Protein AF-A0A2V9KG09-F1 (afdb_monomer_lite)

Structure (mmCIF, N/CA/C/O backbone):
data_AF-A0A2V9KG09-F1
#
_entry.id   AF-A0A2V9KG09-F1
#
loop_
_atom_site.group_PDB
_atom_site.id
_atom_site.type_symbol
_atom_site.label_atom_id
_atom_site.label_alt_id
_atom_site.label_comp_id
_atom_site.label_asym_id
_atom_site.label_entity_id
_atom_site.label_seq_id
_atom_site.pdbx_PDB_ins_code
_atom_site.Cartn_x
_atom_site.Cartn_y
_atom_site.Cartn_z
_atom_site.occupancy
_atom_site.B_iso_or_equiv
_atom_site.auth_seq_id
_atom_site.auth_comp_id
_atom_site.auth_asym_id
_atom_site.auth_atom_id
_atom_site.pdbx_PDB_model_num
ATOM 1 N N . MET A 1 1 ? -0.537 -4.208 17.186 1.00 63.81 1 MET A N 1
ATOM 2 C CA . MET A 1 1 ? -1.891 -4.785 17.175 1.00 63.81 1 MET A CA 1
ATOM 3 C C . MET A 1 1 ? -2.777 -3.978 18.125 1.00 63.81 1 MET A C 1
ATOM 5 O O . MET A 1 1 ? -2.281 -3.654 19.205 1.00 63.81 1 MET A O 1
ATOM 9 N N . PRO A 1 2 ? -4.010 -3.615 17.727 1.00 66.38 2 PRO A N 1
ATOM 10 C CA . PRO A 1 2 ? -5.031 -3.069 18.628 1.00 66.38 2 PRO A CA 1
ATOM 11 C C . PRO A 1 2 ? -5.478 -4.121 19.655 1.00 66.38 2 PRO A C 1
ATOM 13 O O . PRO A 1 2 ? -5.634 -5.285 19.293 1.00 66.38 2 PRO A O 1
ATOM 16 N N . SER A 1 3 ? -5.669 -3.741 20.920 1.00 73.25 3 SER A N 1
ATOM 17 C CA . SER A 1 3 ? -6.184 -4.653 21.954 1.00 73.25 3 SER A CA 1
ATOM 18 C C . SER A 1 3 ? -7.707 -4.768 21.964 1.00 73.25 3 SER A C 1
ATOM 20 O O . SER A 1 3 ? -8.410 -3.902 21.456 1.00 73.25 3 SER A O 1
ATOM 22 N N . ASP A 1 4 ? -8.208 -5.793 22.649 1.00 64.88 4 ASP A N 1
ATOM 23 C CA . ASP A 1 4 ? -9.645 -6.049 22.804 1.00 64.88 4 ASP A CA 1
ATOM 24 C C . ASP A 1 4 ? -10.354 -4.917 23.573 1.00 64.88 4 ASP A C 1
ATOM 26 O O . ASP A 1 4 ? -11.445 -4.494 23.200 1.00 64.88 4 ASP A O 1
ATOM 30 N N . ASP A 1 5 ? -9.691 -4.344 24.582 1.00 65.44 5 ASP A N 1
ATOM 31 C CA . ASP A 1 5 ? -10.186 -3.161 25.287 1.00 65.44 5 ASP A CA 1
ATOM 32 C C . ASP A 1 5 ? -9.928 -1.903 24.449 1.00 65.44 5 ASP A C 1
ATOM 34 O O . ASP A 1 5 ? -8.788 -1.447 24.340 1.00 65.44 5 ASP A O 1
ATOM 38 N N . TYR A 1 6 ? -10.982 -1.341 23.854 1.00 68.25 6 TYR A N 1
ATOM 39 C CA . TYR A 1 6 ? -10.972 -0.056 23.134 1.00 68.25 6 TYR A CA 1
ATOM 40 C C . TYR A 1 6 ? -9.918 0.087 22.023 1.00 68.25 6 TYR A C 1
ATOM 42 O O . TYR A 1 6 ? -9.523 1.208 21.700 1.00 68.25 6 TYR A O 1
ATOM 50 N N . LEU A 1 7 ? -9.468 -1.017 21.417 1.00 81.00 7 LEU A N 1
ATOM 51 C CA . LEU A 1 7 ? -8.521 -0.996 20.296 1.00 81.00 7 LEU A CA 1
ATOM 52 C C . LEU A 1 7 ? -7.190 -0.302 20.633 1.00 81.00 7 LEU A C 1
ATOM 54 O O . LEU A 1 7 ? -6.555 0.274 19.751 1.00 81.00 7 LEU A O 1
ATOM 58 N N . LEU A 1 8 ? -6.744 -0.348 21.896 1.00 78.69 8 LEU A N 1
ATOM 59 C CA . LEU A 1 8 ? -5.527 0.352 22.317 1.00 78.69 8 LEU A CA 1
ATOM 60 C C . LEU A 1 8 ? -4.309 -0.109 21.512 1.00 78.69 8 LEU A C 1
ATOM 62 O O . LEU A 1 8 ? -3.992 -1.301 21.442 1.00 78.69 8 LEU A O 1
ATOM 66 N N . LEU A 1 9 ? -3.588 0.856 20.947 1.00 83.00 9 LEU A N 1
ATOM 67 C CA . LEU A 1 9 ? -2.336 0.616 20.246 1.00 83.00 9 LEU A CA 1
ATOM 68 C C . LEU A 1 9 ? -1.157 0.598 21.218 1.00 83.00 9 LEU A C 1
ATOM 70 O O . LEU A 1 9 ? -1.014 1.450 22.094 1.00 83.00 9 LEU A O 1
ATOM 74 N N . ARG A 1 10 ? -0.268 -0.383 21.039 1.00 75.25 10 ARG A N 1
ATOM 75 C CA . ARG A 1 10 ? 0.997 -0.462 21.775 1.00 75.25 10 ARG A CA 1
ATOM 76 C C . ARG A 1 10 ? 2.097 0.249 20.984 1.00 75.25 10 ARG A C 1
ATOM 78 O O . ARG A 1 10 ? 2.567 -0.285 19.984 1.00 75.25 10 ARG A O 1
ATOM 85 N N . GLY A 1 11 ? 2.525 1.415 21.466 1.00 79.38 11 GLY A N 1
ATOM 86 C CA . GLY A 1 11 ? 3.671 2.166 20.937 1.00 79.38 11 GLY A CA 1
ATOM 87 C C . GLY A 1 11 ? 3.307 3.335 20.018 1.00 79.38 11 GLY A C 1
ATOM 88 O O . GLY A 1 11 ? 2.143 3.555 19.695 1.00 79.38 11 GLY A O 1
ATOM 89 N N . HIS A 1 12 ? 4.327 4.087 19.598 1.00 85.25 12 HIS A N 1
ATOM 90 C CA . HIS A 1 12 ? 4.190 5.319 18.813 1.00 85.25 12 HIS A CA 1
ATOM 91 C C . HIS A 1 12 ? 4.860 5.169 17.443 1.00 85.25 12 HIS A C 1
ATOM 93 O O . HIS A 1 12 ? 5.824 5.863 17.120 1.00 85.25 12 HIS A O 1
ATOM 99 N N . TRP A 1 13 ? 4.340 4.255 16.616 1.00 90.62 13 TRP A N 1
ATOM 100 C CA . TRP A 1 13 ?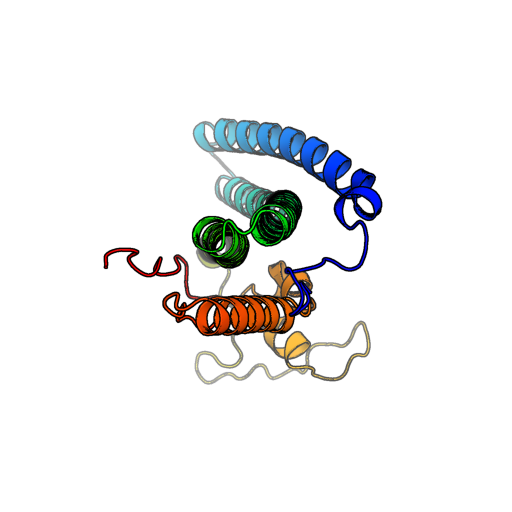 4.967 3.871 15.344 1.00 90.62 13 TRP A CA 1
ATOM 101 C C . TRP A 1 13 ? 5.270 5.066 14.427 1.00 90.62 13 TRP A C 1
ATOM 103 O O . TRP A 1 13 ? 6.347 5.117 13.830 1.00 90.62 13 TRP A O 1
ATOM 113 N N . LEU A 1 14 ? 4.360 6.048 14.343 1.00 91.00 14 LEU A N 1
ATOM 114 C CA . LEU A 1 14 ? 4.562 7.269 13.549 1.00 91.00 14 LEU A CA 1
ATOM 115 C C . LEU A 1 14 ? 5.779 8.071 14.020 1.00 91.00 14 LEU A C 1
ATOM 117 O O . LEU A 1 14 ? 6.550 8.567 13.197 1.00 91.00 14 LEU A O 1
ATOM 121 N N . GLN A 1 15 ? 5.972 8.183 15.334 1.00 92.19 15 GLN A N 1
ATOM 122 C CA . GLN A 1 15 ? 7.111 8.887 15.913 1.00 92.19 15 GLN A CA 1
ATOM 123 C C . GLN A 1 15 ? 8.410 8.121 15.642 1.00 92.19 15 GLN A C 1
ATOM 125 O O . GLN A 1 15 ? 9.368 8.706 15.125 1.00 92.19 15 GLN A O 1
ATOM 130 N N . ASP A 1 16 ? 8.400 6.810 15.891 1.00 93.25 16 ASP A N 1
ATOM 131 C CA . ASP A 1 16 ? 9.550 5.919 15.699 1.00 93.25 16 ASP A CA 1
ATOM 132 C C . ASP A 1 16 ? 10.013 5.867 14.232 1.00 93.25 16 ASP A C 1
ATOM 134 O O . ASP A 1 16 ? 11.198 5.684 13.943 1.00 93.25 16 ASP A O 1
ATOM 138 N N . ASN A 1 17 ? 9.091 6.069 13.284 1.00 94.25 17 ASN A N 1
ATOM 139 C CA . ASN A 1 17 ? 9.363 6.019 11.846 1.00 94.25 17 ASN A CA 1
ATOM 140 C C . ASN A 1 17 ? 9.360 7.396 11.165 1.00 94.25 17 ASN A C 1
ATOM 142 O O . ASN A 1 17 ? 9.524 7.468 9.945 1.00 94.25 17 ASN A O 1
ATOM 146 N N . SER A 1 18 ? 9.254 8.489 11.922 1.00 95.38 18 SER A N 1
ATOM 147 C CA . SER A 1 18 ? 9.152 9.865 11.407 1.00 95.38 18 SER A CA 1
ATOM 148 C C . SER A 1 18 ? 10.217 10.205 10.357 1.00 95.38 18 SER A C 1
ATOM 150 O O . SER A 1 18 ? 9.892 10.684 9.269 1.00 95.38 18 SER A O 1
ATOM 152 N N . ARG A 1 19 ? 11.486 9.861 10.619 1.00 96.50 19 ARG A N 1
ATOM 153 C CA . ARG A 1 19 ? 12.586 10.082 9.667 1.00 96.50 19 ARG A CA 1
ATOM 154 C C . ARG A 1 19 ? 12.443 9.262 8.381 1.00 96.50 19 ARG A C 1
ATOM 156 O O . ARG A 1 19 ? 12.795 9.743 7.307 1.00 96.50 19 ARG A O 1
ATOM 163 N N . ARG A 1 20 ? 11.943 8.026 8.468 1.00 95.00 20 ARG A N 1
ATOM 164 C CA . ARG A 1 20 ? 11.720 7.164 7.292 1.00 95.00 20 ARG A CA 1
ATOM 165 C C . ARG A 1 20 ? 10.586 7.705 6.429 1.00 95.00 20 ARG A C 1
ATOM 167 O O . ARG A 1 20 ? 10.714 7.708 5.209 1.00 95.00 20 ARG A O 1
ATOM 174 N N . LEU A 1 21 ? 9.523 8.204 7.057 1.00 96.88 21 LEU A N 1
ATOM 175 C CA . LEU A 1 21 ? 8.396 8.834 6.368 1.00 96.88 21 LEU A CA 1
ATOM 176 C C . LEU A 1 21 ? 8.819 10.134 5.674 1.00 96.88 21 LEU A C 1
ATOM 178 O O . LEU A 1 21 ? 8.490 10.341 4.509 1.00 96.88 21 LEU A O 1
ATOM 182 N N . GLU A 1 22 ? 9.611 10.973 6.344 1.00 97.12 22 GLU A N 1
ATOM 183 C CA . GLU A 1 22 ? 10.176 12.192 5.753 1.00 97.12 22 GLU A CA 1
ATOM 184 C C . GLU A 1 22 ? 11.027 11.879 4.512 1.00 97.12 22 GLU A C 1
ATOM 186 O O . GLU A 1 22 ? 10.812 12.457 3.444 1.00 97.12 22 GLU A O 1
ATOM 191 N N . LEU A 1 23 ? 11.954 10.921 4.628 1.00 97.50 23 LEU A N 1
ATOM 192 C CA . LEU A 1 23 ? 12.782 10.481 3.504 1.00 97.50 23 LEU A CA 1
ATOM 193 C C . LEU A 1 23 ? 11.941 9.879 2.378 1.00 97.50 23 LEU A C 1
ATOM 195 O O . LEU A 1 23 ? 12.218 10.158 1.214 1.00 97.50 23 LEU A O 1
ATOM 199 N N . SER A 1 24 ? 10.908 9.098 2.705 1.00 97.19 24 SER A N 1
ATOM 200 C CA . SER A 1 24 ? 10.012 8.531 1.697 1.00 97.19 24 SER A CA 1
ATOM 201 C C . SER A 1 24 ? 9.337 9.623 0.870 1.00 97.19 24 SER A C 1
ATOM 203 O O . SER A 1 24 ? 9.388 9.581 -0.355 1.00 97.19 24 SER A O 1
ATOM 205 N N . ARG A 1 25 ? 8.782 10.656 1.519 1.00 97.31 25 ARG A N 1
ATOM 206 C CA . ARG A 1 25 ? 8.150 11.789 0.821 1.00 97.31 25 ARG A CA 1
ATOM 207 C C . ARG A 1 25 ? 9.141 12.533 -0.068 1.00 97.31 25 ARG A C 1
ATOM 209 O O . ARG A 1 25 ? 8.807 12.854 -1.205 1.00 97.31 25 ARG A O 1
ATOM 216 N N . LYS A 1 26 ? 10.363 12.766 0.425 1.00 97.88 26 LYS A N 1
ATOM 217 C CA . LYS A 1 26 ? 11.432 13.388 -0.365 1.00 97.88 26 LYS A CA 1
ATOM 218 C C . LYS A 1 26 ? 11.738 12.566 -1.622 1.00 97.88 26 LYS A C 1
ATOM 220 O O . LYS A 1 26 ? 11.691 13.099 -2.726 1.00 97.88 26 LYS A O 1
ATOM 225 N N . PHE A 1 27 ? 12.015 11.274 -1.465 1.00 97.81 27 PHE A N 1
ATOM 226 C CA . PHE A 1 27 ? 12.353 10.410 -2.596 1.00 97.81 27 PHE A CA 1
ATOM 227 C C . PHE A 1 27 ? 11.168 10.151 -3.525 1.00 97.81 27 PHE A C 1
ATOM 229 O O . PHE A 1 27 ? 11.375 9.882 -4.703 1.00 97.81 27 PHE A O 1
ATOM 236 N N . LEU A 1 28 ? 9.930 10.260 -3.037 1.00 97.81 28 LEU A N 1
ATOM 237 C CA . LEU A 1 28 ? 8.744 10.178 -3.883 1.00 97.81 28 LEU A CA 1
ATOM 238 C C . LEU A 1 28 ? 8.676 11.367 -4.851 1.00 97.81 28 LEU A C 1
ATOM 240 O O . LEU A 1 28 ? 8.383 11.152 -6.024 1.00 97.81 28 LEU A O 1
ATOM 244 N N . ALA A 1 29 ? 9.023 12.574 -4.390 1.00 97.62 29 ALA A N 1
ATOM 245 C CA . ALA A 1 29 ? 9.115 13.762 -5.239 1.00 97.62 29 ALA A CA 1
ATOM 246 C C . ALA A 1 29 ? 10.258 13.657 -6.267 1.00 97.62 29 ALA A C 1
ATOM 248 O O . ALA A 1 29 ? 10.053 13.944 -7.443 1.00 97.62 29 ALA A O 1
ATOM 249 N N . GLU A 1 30 ? 11.437 13.175 -5.859 1.00 98.19 30 GLU A N 1
ATOM 250 C CA . GLU A 1 30 ? 12.547 12.907 -6.794 1.00 98.19 30 GLU A CA 1
ATOM 251 C C . GLU A 1 30 ? 12.172 11.824 -7.823 1.00 98.19 30 GLU A C 1
ATOM 253 O O . GLU A 1 30 ? 12.537 11.892 -8.996 1.00 98.19 30 GLU A O 1
ATOM 258 N N . ASN A 1 31 ? 11.401 10.820 -7.402 1.00 98.25 31 ASN A N 1
ATOM 259 C CA . ASN A 1 31 ? 10.889 9.786 -8.289 1.00 98.25 31 ASN A CA 1
ATOM 260 C C . ASN A 1 31 ? 9.837 10.327 -9.274 1.00 98.25 31 ASN A C 1
ATOM 262 O O . ASN A 1 31 ? 9.833 9.887 -10.419 1.00 98.25 31 ASN A O 1
ATOM 266 N N . ASP A 1 32 ? 8.990 11.280 -8.872 1.00 98.25 32 ASP A N 1
ATOM 267 C CA . ASP A 1 32 ? 8.071 11.972 -9.789 1.00 98.25 32 ASP A CA 1
ATOM 268 C C . ASP A 1 32 ? 8.840 12.714 -10.892 1.00 98.25 32 ASP A C 1
ATOM 270 O O . ASP A 1 32 ? 8.548 12.531 -12.074 1.00 98.25 32 ASP A O 1
ATOM 274 N N . GLU A 1 33 ? 9.897 13.448 -10.534 1.00 98.06 33 GLU A N 1
ATOM 275 C CA . GLU A 1 33 ? 10.765 14.109 -11.516 1.00 98.06 33 GLU A CA 1
ATOM 276 C C . GLU A 1 33 ? 11.428 13.101 -12.471 1.00 98.06 33 GLU A C 1
ATOM 278 O O . GLU A 1 33 ? 11.453 13.308 -13.689 1.00 98.06 33 GLU A O 1
ATOM 283 N N . LEU A 1 34 ? 11.927 11.979 -11.940 1.00 97.88 34 LEU A N 1
ATOM 284 C CA . LEU A 1 34 ? 12.511 10.909 -12.750 1.00 97.88 34 LEU A CA 1
ATOM 285 C C . LEU A 1 34 ? 11.495 10.319 -13.736 1.00 97.88 34 LEU A C 1
ATOM 287 O O . LEU A 1 34 ? 11.828 10.116 -14.905 1.00 97.88 34 LEU A O 1
ATOM 291 N N . LEU A 1 35 ? 10.269 10.039 -13.288 1.00 97.50 35 LEU A N 1
ATOM 292 C CA . LEU A 1 35 ? 9.214 9.526 -14.160 1.00 97.50 35 LEU A CA 1
ATOM 293 C C . LEU A 1 35 ? 8.885 10.526 -15.271 1.00 97.50 35 LEU A C 1
ATOM 295 O O . LEU A 1 35 ? 8.820 10.132 -16.436 1.00 97.50 35 LEU A O 1
ATOM 299 N N . ASP A 1 36 ? 8.766 11.811 -14.944 1.00 97.19 36 ASP A N 1
ATOM 300 C CA . ASP A 1 36 ? 8.523 12.865 -15.930 1.00 97.19 36 ASP A CA 1
ATOM 301 C C . ASP A 1 36 ? 9.653 12.968 -16.958 1.00 97.19 36 ASP A C 1
ATOM 303 O O . ASP A 1 36 ? 9.403 13.175 -18.150 1.00 97.19 36 ASP A O 1
ATOM 307 N N . LEU A 1 37 ? 10.912 12.842 -16.532 1.00 96.94 37 LEU A N 1
ATOM 308 C CA . LEU A 1 37 ? 12.058 12.800 -17.443 1.00 96.94 37 LEU A CA 1
ATOM 309 C C . LEU A 1 37 ? 11.998 11.563 -18.346 1.00 96.94 37 LEU A C 1
ATOM 311 O O . LEU A 1 37 ? 12.180 11.684 -19.559 1.00 96.94 37 LEU A O 1
ATOM 315 N N . LEU A 1 38 ? 11.708 10.385 -17.794 1.00 96.00 38 LEU A N 1
ATOM 316 C CA . LEU A 1 38 ? 11.624 9.141 -18.562 1.00 96.00 38 LEU A CA 1
ATOM 317 C C . LEU A 1 38 ? 10.490 9.179 -19.590 1.00 96.00 38 LEU A C 1
ATOM 319 O O . LEU A 1 38 ? 10.722 8.828 -20.746 1.00 96.00 38 LEU A O 1
ATOM 323 N N . TYR A 1 39 ? 9.301 9.663 -19.225 1.00 95.38 39 TYR A N 1
ATOM 324 C CA . TYR A 1 39 ? 8.187 9.803 -20.166 1.00 95.38 39 TYR A CA 1
ATOM 325 C C . TYR A 1 39 ? 8.493 10.793 -21.295 1.00 95.38 39 TYR A C 1
ATOM 327 O O . TYR A 1 39 ? 8.211 10.493 -22.458 1.00 95.38 39 TYR A O 1
ATOM 335 N N . ARG A 1 40 ? 9.126 11.935 -20.988 1.00 95.06 40 ARG A N 1
ATOM 336 C CA . ARG A 1 40 ? 9.552 12.922 -21.999 1.00 95.06 40 ARG A CA 1
ATOM 337 C C . ARG A 1 40 ? 10.594 12.371 -22.977 1.00 95.06 40 ARG A C 1
ATOM 339 O O . ARG A 1 40 ? 10.573 12.708 -24.158 1.00 95.06 40 ARG A O 1
ATOM 346 N N . ASN A 1 41 ? 11.505 11.522 -22.508 1.00 94.69 41 ASN A N 1
ATOM 347 C CA . ASN A 1 41 ? 12.500 10.897 -23.381 1.00 94.69 41 ASN A CA 1
ATOM 348 C C . ASN A 1 41 ? 11.896 9.728 -24.177 1.00 94.69 41 ASN A C 1
ATOM 350 O O . ASN A 1 41 ? 12.190 9.566 -25.357 1.00 94.69 41 ASN A O 1
ATOM 354 N N . LEU A 1 42 ? 10.983 8.951 -23.586 1.00 93.12 42 LEU A N 1
ATOM 355 C CA . LEU A 1 42 ? 10.284 7.858 -24.275 1.00 93.12 42 LEU A CA 1
ATOM 356 C C . LEU A 1 42 ? 9.455 8.321 -25.476 1.00 93.12 42 LEU A C 1
ATOM 358 O O . LEU A 1 42 ? 9.270 7.543 -26.413 1.00 93.12 42 LEU A O 1
ATOM 362 N N . SER A 1 43 ? 8.926 9.544 -25.453 1.00 87.50 43 SER A N 1
ATOM 363 C CA . SER A 1 43 ? 8.142 10.091 -26.566 1.00 87.50 43 SER A CA 1
ATOM 364 C C . SER A 1 43 ? 8.996 10.598 -27.730 1.00 87.50 43 SER A C 1
ATOM 366 O O . SER A 1 43 ? 8.475 10.726 -28.834 1.00 87.50 43 SER A O 1
ATOM 368 N N . SER A 1 44 ? 10.281 10.876 -27.502 1.00 89.06 44 SER A N 1
ATOM 369 C CA . SER A 1 44 ? 11.164 11.534 -28.474 1.00 89.06 44 SER A CA 1
ATOM 370 C C . SER A 1 44 ? 12.308 10.656 -28.981 1.00 89.06 44 SER A C 1
ATOM 372 O O . SER A 1 44 ? 12.964 11.018 -29.955 1.00 89.06 44 SER A O 1
ATOM 374 N N . VAL A 1 45 ? 12.566 9.510 -28.346 1.00 91.19 45 VAL A N 1
ATOM 375 C CA . VAL A 1 45 ? 13.718 8.675 -28.690 1.00 91.19 45 VAL A CA 1
ATOM 376 C C . VAL A 1 45 ? 13.471 7.797 -29.926 1.00 91.19 45 VAL A C 1
ATOM 378 O O . VAL A 1 45 ? 12.469 7.086 -30.013 1.00 91.19 45 VAL A O 1
ATOM 381 N N . GLU A 1 46 ? 14.427 7.792 -30.857 1.00 82.75 46 GLU A N 1
ATOM 382 C CA . GLU A 1 46 ? 14.416 6.923 -32.048 1.00 82.75 46 GLU A CA 1
ATOM 383 C C . GLU A 1 46 ? 15.084 5.558 -31.794 1.00 82.75 46 GLU A C 1
ATOM 385 O O . GLU A 1 46 ? 14.667 4.536 -32.336 1.00 82.75 46 GLU A O 1
ATOM 390 N N . PHE A 1 47 ? 16.093 5.519 -30.918 1.00 83.44 47 PHE A N 1
ATOM 391 C CA . PHE A 1 47 ? 16.865 4.321 -30.563 1.00 83.44 47 PHE A CA 1
ATOM 392 C C . PHE A 1 47 ? 16.779 4.037 -29.056 1.00 83.44 47 PHE A C 1
ATOM 394 O O . PHE A 1 47 ? 16.438 4.905 -28.269 1.00 83.44 47 PHE A O 1
ATOM 401 N N . HIS A 1 48 ? 17.088 2.819 -28.605 1.00 86.31 48 HIS A N 1
ATOM 402 C CA . HIS A 1 48 ? 17.113 2.462 -27.170 1.00 86.31 48 HIS A CA 1
ATOM 403 C C . HIS A 1 48 ? 15.797 2.644 -26.388 1.00 86.31 48 HIS A C 1
ATOM 405 O O . HIS A 1 48 ? 15.818 2.617 -25.156 1.00 86.31 48 HIS A O 1
ATOM 411 N N . ARG A 1 49 ? 14.645 2.739 -27.068 1.00 92.19 49 ARG A N 1
ATOM 412 C CA . ARG A 1 49 ? 13.321 2.832 -26.427 1.00 92.19 49 ARG A CA 1
ATOM 413 C C . ARG A 1 49 ? 13.124 1.778 -25.335 1.00 92.19 49 ARG A C 1
ATOM 415 O O . ARG A 1 49 ? 12.723 2.115 -24.228 1.00 92.19 49 ARG A O 1
ATOM 422 N N . TYR A 1 50 ? 13.475 0.527 -25.625 1.00 90.75 50 TYR A N 1
ATOM 423 C CA . TYR A 1 50 ? 13.361 -0.575 -24.671 1.00 90.75 50 TYR A CA 1
ATOM 424 C C . TYR A 1 50 ? 14.151 -0.335 -23.373 1.00 90.75 50 TYR A C 1
ATOM 426 O O . TYR A 1 50 ? 13.653 -0.619 -22.290 1.00 90.75 50 TYR A O 1
ATOM 434 N N . ASN A 1 51 ? 15.353 0.248 -23.450 1.00 91.44 51 ASN A N 1
ATOM 435 C CA . ASN A 1 51 ? 16.143 0.548 -22.253 1.00 91.44 51 ASN A CA 1
ATOM 436 C C . ASN A 1 51 ? 15.438 1.589 -21.372 1.00 91.44 51 ASN A C 1
ATOM 438 O O . ASN A 1 51 ? 15.441 1.460 -20.151 1.00 91.44 51 ASN A O 1
ATOM 442 N N . LEU A 1 52 ? 14.793 2.592 -21.980 1.00 94.50 52 LEU A N 1
ATOM 443 C CA . LEU A 1 52 ? 13.988 3.564 -21.238 1.00 94.50 52 LEU A CA 1
ATOM 444 C C . LEU A 1 52 ? 12.729 2.932 -20.634 1.00 94.50 52 LEU A C 1
ATOM 446 O O . LEU A 1 52 ? 12.364 3.280 -19.516 1.00 94.50 52 LEU A O 1
ATOM 450 N N . GLU A 1 53 ? 12.088 1.985 -21.326 1.00 94.56 53 GLU A N 1
ATOM 451 C CA . GLU A 1 53 ? 10.960 1.215 -20.777 1.00 94.56 53 GLU A CA 1
ATOM 452 C C . GLU A 1 53 ? 11.402 0.378 -19.562 1.00 94.56 53 GLU A C 1
ATOM 454 O O . GLU A 1 53 ? 10.704 0.349 -18.548 1.00 94.56 53 GLU A O 1
ATOM 459 N N . VAL A 1 54 ? 12.593 -0.228 -19.615 1.00 94.06 54 VAL A N 1
ATOM 460 C CA . VAL A 1 54 ? 13.203 -0.939 -18.478 1.00 94.06 54 VAL A CA 1
ATOM 461 C C . VAL A 1 54 ? 13.494 0.014 -17.313 1.00 94.06 54 VAL A C 1
ATOM 463 O O . VAL A 1 54 ? 13.132 -0.288 -16.177 1.00 94.06 54 VAL A O 1
ATOM 466 N N . TYR A 1 55 ? 14.098 1.181 -17.559 1.00 95.75 55 TYR A N 1
ATOM 467 C CA . TYR A 1 55 ? 14.322 2.169 -16.495 1.00 95.75 55 TYR A CA 1
ATOM 468 C C . TYR A 1 55 ? 13.013 2.675 -15.890 1.00 95.75 55 TYR A C 1
ATOM 470 O O . TYR A 1 55 ? 12.925 2.834 -14.673 1.00 95.75 55 TYR A O 1
ATOM 478 N N . LEU A 1 56 ? 11.981 2.867 -16.715 1.00 96.69 56 LEU A N 1
ATOM 479 C CA . LEU A 1 56 ? 10.648 3.242 -16.258 1.00 96.69 56 LEU A CA 1
ATOM 480 C C . LEU A 1 56 ? 10.045 2.172 -15.342 1.00 96.69 56 LEU A C 1
ATOM 482 O O . LEU A 1 56 ? 9.481 2.515 -14.303 1.00 96.69 56 LEU A O 1
ATOM 486 N N . SER A 1 57 ? 10.184 0.889 -15.680 1.00 96.44 57 SER A N 1
ATOM 487 C CA . SER A 1 57 ? 9.661 -0.192 -14.839 1.00 96.44 57 SER A CA 1
ATOM 488 C C . SER A 1 57 ? 10.389 -0.271 -13.489 1.00 96.44 57 SER A C 1
ATOM 490 O O . SER A 1 57 ? 9.746 -0.405 -12.449 1.00 96.44 57 SER A O 1
ATOM 492 N N . ILE A 1 58 ? 11.715 -0.088 -13.475 1.00 95.38 58 ILE A N 1
ATOM 493 C CA . ILE A 1 58 ? 12.509 -0.011 -12.236 1.00 95.38 58 ILE A CA 1
ATOM 494 C C . ILE A 1 58 ? 12.076 1.198 -11.395 1.00 95.38 58 ILE A C 1
ATOM 496 O O . ILE A 1 58 ? 11.852 1.070 -10.192 1.00 95.38 58 ILE A O 1
ATOM 500 N N . ALA A 1 59 ? 11.911 2.370 -12.016 1.00 97.56 59 ALA A N 1
ATOM 501 C CA . ALA A 1 59 ? 11.467 3.576 -11.323 1.00 97.56 59 ALA A CA 1
ATOM 502 C C . ALA A 1 59 ? 10.080 3.393 -10.682 1.00 97.56 59 ALA A C 1
ATOM 504 O O . ALA A 1 59 ? 9.865 3.860 -9.561 1.00 97.56 59 ALA A O 1
ATOM 505 N N . LYS A 1 60 ? 9.164 2.674 -11.346 1.00 97.31 60 LYS A N 1
ATOM 506 C CA . LYS A 1 60 ? 7.844 2.314 -10.804 1.00 97.31 60 LYS A CA 1
ATOM 507 C C . LYS A 1 60 ? 7.923 1.339 -9.621 1.00 97.31 60 LYS A C 1
ATOM 509 O O . LYS A 1 60 ? 7.201 1.544 -8.649 1.00 97.31 60 LYS A O 1
ATOM 514 N N . LEU A 1 61 ? 8.811 0.340 -9.650 1.00 95.31 61 LEU A N 1
ATOM 515 C CA . LEU A 1 61 ? 9.051 -0.549 -8.498 1.00 95.31 61 LEU A CA 1
ATOM 516 C C . LEU A 1 61 ? 9.573 0.226 -7.281 1.00 95.31 61 LEU A C 1
ATOM 518 O O . LEU A 1 61 ? 9.071 0.069 -6.167 1.00 95.31 61 LEU A O 1
ATOM 522 N N . CYS A 1 62 ? 10.538 1.125 -7.490 1.00 95.88 62 CYS A N 1
ATOM 523 C CA . CYS A 1 62 ? 11.017 2.012 -6.428 1.00 95.88 62 CYS A CA 1
ATOM 524 C C . CYS A 1 62 ? 9.892 2.913 -5.899 1.00 95.88 62 CYS A C 1
ATOM 526 O O . CYS A 1 62 ? 9.764 3.102 -4.690 1.00 95.88 62 CYS A O 1
ATOM 528 N N . ARG A 1 63 ? 9.049 3.442 -6.795 1.00 97.56 63 ARG A N 1
ATOM 529 C CA . ARG A 1 63 ? 7.896 4.267 -6.423 1.00 97.56 63 ARG A CA 1
ATOM 530 C C . ARG A 1 63 ? 6.914 3.518 -5.538 1.00 97.56 63 ARG A C 1
ATOM 532 O O . ARG A 1 63 ? 6.456 4.083 -4.549 1.00 97.56 63 ARG A O 1
ATOM 539 N N . GLN A 1 64 ? 6.582 2.277 -5.886 1.00 96.81 64 GLN A N 1
ATOM 540 C CA . GLN A 1 64 ? 5.675 1.461 -5.085 1.00 96.81 64 GLN A CA 1
ATOM 541 C C . GLN A 1 64 ? 6.243 1.237 -3.676 1.00 96.81 64 GLN A C 1
ATOM 543 O O . GLN A 1 64 ? 5.521 1.447 -2.707 1.00 96.81 64 GLN A O 1
ATOM 548 N N . ASN A 1 65 ? 7.542 0.960 -3.539 1.00 94.69 65 ASN A N 1
ATOM 549 C CA . ASN A 1 65 ? 8.185 0.823 -2.227 1.00 94.69 65 ASN A CA 1
ATOM 550 C C . ASN A 1 65 ? 8.098 2.111 -1.383 1.00 94.69 65 ASN A C 1
ATOM 552 O O . ASN A 1 65 ? 7.890 2.065 -0.171 1.00 94.69 65 ASN A O 1
ATOM 556 N N . LEU A 1 66 ? 8.231 3.283 -2.012 1.00 96.62 66 LEU A N 1
ATOM 557 C CA . LEU A 1 66 ? 8.066 4.576 -1.335 1.00 96.62 66 LEU A CA 1
ATOM 558 C C . LEU A 1 66 ? 6.605 4.817 -0.925 1.00 96.62 66 LEU A C 1
ATOM 560 O O . LEU A 1 66 ? 6.332 5.237 0.203 1.00 96.62 66 LEU A O 1
ATOM 564 N N . ARG A 1 67 ? 5.655 4.499 -1.813 1.00 97.38 67 ARG A N 1
ATOM 565 C CA . ARG A 1 67 ? 4.213 4.578 -1.532 1.00 97.38 67 ARG A CA 1
ATOM 566 C C . ARG A 1 67 ? 3.798 3.646 -0.407 1.00 97.38 67 ARG A C 1
ATOM 568 O O . ARG A 1 67 ? 3.029 4.075 0.444 1.00 97.38 67 ARG A O 1
ATOM 575 N N . MET A 1 68 ? 4.369 2.444 -0.331 1.00 95.81 68 MET A N 1
ATOM 576 C CA . MET A 1 68 ? 4.140 1.511 0.771 1.00 95.81 68 MET A CA 1
ATOM 577 C C . MET A 1 68 ? 4.405 2.177 2.127 1.00 95.81 68 MET A C 1
ATOM 579 O O . MET A 1 68 ? 3.587 2.051 3.029 1.00 95.81 68 MET A O 1
ATOM 583 N N . LEU A 1 69 ? 5.489 2.948 2.276 1.00 95.38 69 LEU A N 1
ATOM 584 C CA . LEU A 1 69 ? 5.776 3.660 3.531 1.00 95.38 69 LEU A CA 1
ATOM 585 C C . LEU A 1 69 ? 4.709 4.713 3.871 1.00 95.38 69 LEU A C 1
ATOM 587 O O . LEU A 1 69 ? 4.354 4.863 5.038 1.00 95.38 69 LEU A O 1
ATOM 591 N N . GLY A 1 70 ? 4.188 5.421 2.866 1.00 96.38 70 GLY A N 1
ATOM 592 C CA . GLY A 1 70 ? 3.078 6.362 3.048 1.00 96.38 70 GLY A CA 1
ATOM 593 C C . GLY A 1 70 ? 1.764 5.657 3.396 1.00 96.38 70 GLY A C 1
ATOM 594 O O . GLY A 1 70 ? 1.054 6.093 4.296 1.00 96.38 70 GLY A O 1
ATOM 595 N N . ASN A 1 71 ? 1.484 4.526 2.750 1.00 97.25 71 ASN A N 1
ATOM 596 C CA . ASN A 1 71 ? 0.328 3.688 3.050 1.00 97.25 71 ASN A CA 1
ATOM 597 C C . ASN A 1 71 ? 0.420 3.120 4.487 1.00 97.25 71 ASN A C 1
ATOM 599 O O . ASN A 1 71 ? -0.577 3.098 5.194 1.00 97.25 71 ASN A O 1
ATOM 603 N N . LEU A 1 72 ? 1.609 2.751 4.984 1.00 95.31 72 LEU A N 1
ATOM 604 C CA . LEU A 1 72 ? 1.795 2.342 6.389 1.00 95.31 72 LEU A CA 1
ATOM 605 C C . LEU A 1 72 ? 1.522 3.488 7.384 1.00 95.31 72 LEU A C 1
ATOM 607 O O . LEU A 1 72 ? 0.968 3.260 8.462 1.00 95.31 72 LEU A O 1
ATOM 611 N N . GLU A 1 73 ? 1.879 4.728 7.030 1.00 96.12 73 GLU A N 1
ATOM 612 C CA . GLU A 1 73 ? 1.487 5.916 7.800 1.00 96.12 73 GLU A CA 1
ATOM 613 C C . GLU A 1 73 ? -0.040 6.094 7.811 1.00 96.12 73 GLU A C 1
ATOM 615 O O . GLU A 1 73 ? -0.617 6.331 8.872 1.00 96.12 73 GLU A O 1
ATOM 620 N N . GLU A 1 74 ? -0.697 5.955 6.660 1.00 97.06 74 GLU A N 1
ATOM 621 C CA . GLU A 1 74 ? -2.157 6.038 6.526 1.00 97.06 74 GLU A CA 1
ATOM 622 C C . GLU A 1 74 ? -2.867 4.954 7.351 1.00 97.06 74 GLU A C 1
ATOM 624 O O . GLU A 1 74 ? -3.754 5.265 8.146 1.00 97.06 74 GLU A O 1
ATOM 629 N N . MET A 1 75 ? -2.405 3.703 7.268 1.00 96.06 75 MET A N 1
ATOM 630 C CA . MET A 1 75 ? -2.888 2.594 8.098 1.00 96.06 75 MET A CA 1
ATOM 631 C C . MET A 1 75 ? -2.781 2.919 9.584 1.00 96.06 75 MET A C 1
ATOM 633 O O . MET A 1 75 ? -3.741 2.735 10.326 1.00 96.06 75 MET A O 1
ATOM 637 N N . THR A 1 76 ? -1.635 3.444 10.024 1.00 95.25 76 THR A N 1
ATOM 638 C CA . THR A 1 76 ? -1.436 3.789 11.437 1.00 95.25 76 THR A CA 1
ATOM 639 C C . THR A 1 76 ? -2.414 4.873 11.890 1.00 95.25 76 THR A C 1
ATOM 641 O O . THR A 1 76 ? -3.020 4.733 12.950 1.00 95.25 76 THR A O 1
ATOM 644 N N . LYS A 1 77 ? -2.655 5.901 11.067 1.00 96.19 77 LYS A N 1
ATOM 645 C CA . LYS A 1 77 ? -3.648 6.949 11.364 1.00 96.19 77 LYS A CA 1
ATOM 646 C C . LYS A 1 77 ? -5.068 6.394 11.463 1.00 96.19 77 LYS A C 1
ATOM 648 O O . LYS A 1 77 ? -5.825 6.810 12.336 1.00 96.19 77 LYS A O 1
ATOM 653 N N . HIS A 1 78 ? -5.438 5.450 10.599 1.00 97.69 78 HIS A N 1
ATOM 654 C CA . HIS A 1 78 ? -6.738 4.781 10.680 1.00 97.69 78 HIS A CA 1
ATOM 655 C C . HIS A 1 78 ? -6.883 3.958 11.962 1.00 97.69 78 HIS A C 1
ATOM 657 O O . HIS A 1 78 ? -7.930 4.006 12.603 1.00 97.69 78 HIS A O 1
ATOM 663 N N . LEU A 1 79 ? -5.828 3.260 12.386 1.00 95.88 79 LEU A N 1
ATOM 664 C CA . LEU A 1 79 ? -5.830 2.532 13.654 1.00 95.88 79 LEU A CA 1
ATOM 665 C C . LEU A 1 79 ? -5.952 3.475 14.864 1.00 95.88 79 LEU A C 1
ATOM 667 O O . LEU A 1 79 ? -6.735 3.203 15.772 1.00 95.88 79 LEU A O 1
ATOM 671 N N . GLU A 1 80 ? -5.231 4.599 14.869 1.00 95.44 80 GLU A N 1
ATOM 672 C CA . GLU A 1 80 ? -5.335 5.623 15.922 1.00 95.44 80 GLU A CA 1
ATOM 673 C C . GLU A 1 80 ? -6.748 6.228 15.972 1.00 95.44 80 GLU A C 1
ATOM 675 O O . GLU A 1 80 ? -7.333 6.373 17.048 1.00 95.44 80 GLU A O 1
ATOM 680 N N . ALA A 1 81 ? -7.344 6.504 14.808 1.00 96.56 81 ALA A N 1
ATOM 681 C CA . ALA A 1 81 ? -8.722 6.975 14.710 1.00 96.56 81 ALA A CA 1
ATOM 682 C C . ALA A 1 81 ? -9.731 5.931 15.216 1.00 96.56 81 ALA A C 1
ATOM 684 O O . ALA A 1 81 ? -10.717 6.297 15.859 1.00 96.56 81 ALA A O 1
ATOM 685 N N . ALA A 1 82 ? -9.497 4.641 14.957 1.00 96.62 82 ALA A N 1
ATOM 686 C CA . ALA A 1 82 ? -10.337 3.562 15.470 1.00 96.62 82 ALA A CA 1
ATOM 687 C C . ALA A 1 82 ? -10.321 3.523 17.004 1.00 96.62 82 ALA A C 1
ATOM 689 O O . ALA A 1 82 ? -11.385 3.480 17.624 1.00 96.62 82 ALA A O 1
ATOM 690 N N . GLN A 1 83 ? -9.134 3.623 17.610 1.00 95.00 83 GLN A N 1
ATOM 691 C CA . GLN A 1 83 ? -8.966 3.709 19.063 1.00 95.00 83 GLN A CA 1
ATOM 692 C C . GLN A 1 83 ? -9.701 4.925 19.648 1.00 95.00 83 GLN A C 1
ATOM 694 O O . GLN A 1 83 ? -10.444 4.801 20.623 1.00 95.00 83 GLN A O 1
ATOM 699 N N . GLU A 1 84 ? -9.534 6.107 19.049 1.00 95.50 84 GLU A N 1
ATOM 700 C CA . GLU A 1 84 ? -10.186 7.332 19.524 1.00 95.50 84 GLU A CA 1
ATOM 701 C C . GLU A 1 84 ? -11.720 7.230 19.472 1.00 95.50 84 GLU A C 1
ATOM 703 O O . GLU A 1 84 ? -12.409 7.615 20.421 1.00 95.50 84 GLU A O 1
ATOM 708 N N . ARG A 1 85 ? -12.267 6.690 18.379 1.00 96.56 85 ARG A N 1
ATOM 709 C CA . ARG A 1 85 ? -13.715 6.496 18.192 1.00 96.56 85 ARG A CA 1
ATOM 710 C C . ARG A 1 85 ? -14.273 5.447 19.147 1.00 96.56 85 ARG A C 1
ATOM 712 O O . ARG A 1 85 ? -15.329 5.670 19.740 1.00 96.56 85 ARG A O 1
ATOM 719 N N . ALA A 1 86 ? -13.543 4.352 19.363 1.00 94.31 86 ALA A N 1
ATOM 720 C CA . ALA A 1 86 ? -13.922 3.325 20.327 1.00 94.31 86 ALA A CA 1
ATOM 721 C C . ALA A 1 86 ? -14.020 3.905 21.745 1.00 94.31 86 ALA A C 1
ATOM 723 O O . ALA A 1 86 ? -15.010 3.668 22.436 1.00 94.31 86 ALA A O 1
ATOM 724 N N . ALA A 1 87 ? -13.051 4.731 22.156 1.00 93.38 87 ALA A N 1
ATOM 725 C CA . ALA A 1 87 ? -13.062 5.402 23.459 1.00 93.38 87 ALA A CA 1
ATOM 726 C C . ALA A 1 87 ? -14.247 6.374 23.636 1.00 93.38 87 ALA A C 1
ATOM 728 O O . ALA A 1 87 ? -14.704 6.602 24.755 1.00 93.38 87 ALA A O 1
ATOM 729 N N . LYS A 1 88 ? -14.771 6.927 22.536 1.00 95.75 88 LYS A N 1
ATOM 730 C CA . LYS A 1 88 ? -15.966 7.789 22.511 1.00 95.75 88 LYS A CA 1
ATOM 731 C C . LYS A 1 88 ? -17.278 7.013 22.341 1.00 95.75 88 LYS A C 1
ATOM 733 O O . LYS A 1 88 ? -18.321 7.639 22.162 1.00 95.75 88 LYS A O 1
ATOM 738 N N . LEU A 1 89 ? -17.239 5.678 22.391 1.00 94.19 89 LEU A N 1
ATOM 739 C CA . LEU A 1 89 ? -18.385 4.782 22.177 1.00 94.19 89 LEU A CA 1
ATOM 740 C C . LEU A 1 89 ? -19.013 4.905 20.774 1.00 94.19 89 LEU A C 1
ATOM 742 O O . LEU A 1 89 ? -20.181 4.578 20.568 1.00 94.19 89 LEU A O 1
ATOM 746 N N . GLN A 1 90 ? -18.238 5.367 19.789 1.00 95.75 90 GLN A N 1
ATOM 747 C CA . GLN A 1 90 ? -18.641 5.468 18.384 1.00 95.75 90 GLN A CA 1
ATOM 748 C C . GLN A 1 90 ? -18.310 4.153 17.660 1.00 95.75 90 GLN A C 1
ATOM 750 O O . GLN A 1 90 ? -17.414 4.100 16.818 1.00 95.75 90 GLN A O 1
ATOM 755 N N . TYR A 1 91 ? -18.996 3.068 18.034 1.00 95.19 91 TYR A N 1
ATOM 756 C CA . TYR A 1 91 ? -18.623 1.697 17.648 1.00 95.19 91 TYR A CA 1
ATOM 757 C C . TYR A 1 91 ? -18.607 1.466 16.128 1.00 95.19 91 TYR A C 1
ATOM 759 O O . TYR A 1 91 ? -17.670 0.867 15.601 1.00 95.19 91 TYR A O 1
ATOM 767 N N . THR A 1 92 ? -19.609 1.981 15.409 1.00 96.12 92 THR A N 1
ATOM 768 C CA . THR A 1 92 ? -19.689 1.891 13.940 1.00 96.12 92 THR A CA 1
ATOM 769 C C . THR A 1 92 ? -18.511 2.592 13.274 1.00 96.12 92 THR A C 1
ATOM 771 O O . THR A 1 92 ? -17.875 2.037 12.380 1.00 96.12 92 THR A O 1
ATOM 774 N N . ASP A 1 93 ? -18.174 3.790 13.748 1.00 96.75 93 ASP A N 1
ATOM 775 C CA . ASP A 1 93 ? -17.101 4.596 13.173 1.00 96.75 93 ASP A CA 1
ATOM 776 C C . ASP A 1 93 ? -15.725 4.009 13.510 1.00 96.75 93 ASP A C 1
ATOM 778 O O . ASP A 1 93 ? -14.786 4.142 12.719 1.00 96.75 93 ASP A O 1
ATOM 782 N N . ALA A 1 94 ? -15.585 3.367 14.674 1.00 96.88 94 ALA A N 1
ATOM 783 C CA . ALA A 1 94 ? -14.378 2.648 15.066 1.00 96.88 94 ALA A CA 1
ATOM 784 C C . ALA A 1 94 ? -14.143 1.427 14.164 1.00 96.88 94 ALA A C 1
ATOM 786 O O . ALA A 1 94 ? -13.051 1.277 13.612 1.00 96.88 94 ALA A O 1
ATOM 787 N N . ALA A 1 95 ? -15.177 0.610 13.932 1.00 95.94 95 ALA A N 1
ATOM 788 C CA . ALA A 1 95 ? -15.108 -0.515 12.999 1.00 95.94 95 ALA A CA 1
ATOM 789 C C . ALA A 1 95 ? -14.796 -0.047 11.565 1.00 95.94 95 ALA A C 1
ATOM 791 O O . ALA A 1 95 ? -13.924 -0.616 10.910 1.00 95.94 95 ALA A O 1
ATOM 792 N N . ALA A 1 96 ? -15.419 1.046 11.111 1.00 96.56 96 ALA A N 1
ATOM 793 C CA . ALA A 1 96 ? -15.149 1.630 9.798 1.00 96.56 96 ALA A CA 1
ATOM 794 C C . ALA A 1 96 ? -13.704 2.149 9.655 1.00 96.56 96 ALA A C 1
ATOM 796 O O . ALA A 1 96 ? -13.126 2.080 8.572 1.00 96.56 96 ALA A O 1
ATOM 797 N N . ALA A 1 97 ? -13.092 2.658 10.728 1.00 97.50 97 ALA A N 1
ATOM 798 C CA . ALA A 1 97 ? -11.684 3.057 10.708 1.00 97.50 97 ALA A CA 1
ATOM 799 C C . ALA A 1 97 ? -10.743 1.843 10.606 1.00 97.50 97 ALA A C 1
ATOM 801 O O . ALA A 1 97 ? -9.788 1.881 9.831 1.00 97.50 97 ALA A O 1
ATOM 802 N N . LEU A 1 98 ? -11.033 0.742 11.312 1.00 96.31 98 LEU A N 1
ATOM 803 C CA . LEU A 1 98 ? -10.301 -0.519 11.123 1.00 96.31 98 LEU A CA 1
ATOM 804 C C . LEU A 1 98 ? -10.444 -1.034 9.687 1.00 96.31 98 LEU A C 1
ATOM 806 O O . LEU A 1 98 ? -9.464 -1.471 9.090 1.00 96.31 98 LEU A O 1
ATOM 810 N N . ASP A 1 99 ? -11.642 -0.920 9.112 1.00 96.69 99 ASP A N 1
ATOM 811 C CA . ASP A 1 99 ? -11.900 -1.296 7.726 1.00 96.69 99 ASP A CA 1
ATOM 812 C C . ASP A 1 99 ? -11.064 -0.491 6.729 1.00 96.69 99 ASP A C 1
ATOM 814 O O . ASP A 1 99 ? -10.574 -1.065 5.760 1.00 96.69 99 ASP A O 1
ATOM 818 N N . GLN A 1 100 ? -10.858 0.803 6.979 1.00 97.31 100 GLN A N 1
ATOM 819 C CA . GLN A 1 100 ? -9.981 1.646 6.163 1.00 97.31 100 GLN A CA 1
ATOM 820 C C . GLN A 1 100 ? -8.506 1.242 6.295 1.00 97.31 100 GLN A C 1
ATOM 822 O O . GLN A 1 100 ? -7.811 1.137 5.288 1.00 97.31 100 GLN A O 1
ATOM 827 N N . ALA A 1 101 ? -8.021 0.959 7.511 1.00 96.62 101 ALA A N 1
ATOM 828 C CA . ALA A 1 101 ? -6.664 0.436 7.716 1.00 96.62 101 ALA A CA 1
ATOM 829 C C . ALA A 1 101 ? -6.445 -0.885 6.962 1.00 96.62 101 ALA A C 1
ATOM 831 O O . ALA A 1 101 ? -5.406 -1.079 6.329 1.00 96.62 101 ALA A O 1
ATOM 832 N N . LEU A 1 102 ? -7.439 -1.771 7.012 1.00 96.44 102 LEU A N 1
ATOM 833 C CA . LEU A 1 102 ? -7.466 -3.012 6.254 1.00 96.44 102 LEU A CA 1
ATOM 834 C C . LEU A 1 102 ? -7.406 -2.717 4.749 1.00 96.44 102 LEU A C 1
ATOM 836 O O . LEU A 1 102 ? -6.464 -3.167 4.109 1.00 96.44 102 LEU A O 1
ATOM 840 N N . ASP A 1 103 ? -8.304 -1.897 4.193 1.00 96.19 103 ASP A N 1
AT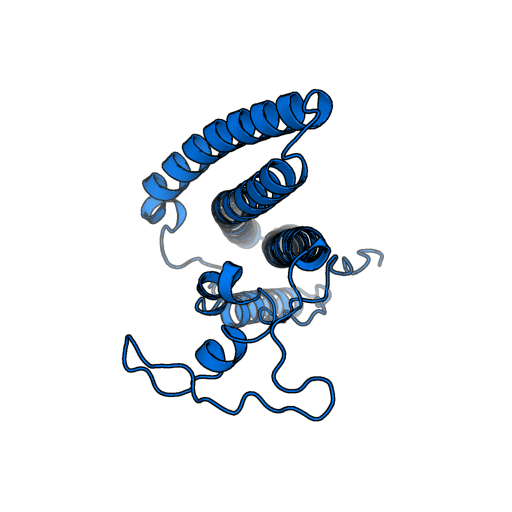OM 841 C CA . ASP A 1 103 ? -8.325 -1.551 2.756 1.00 96.19 103 ASP A CA 1
ATOM 842 C C . ASP A 1 103 ? -6.962 -1.064 2.235 1.00 96.19 103 ASP A C 1
ATOM 844 O O . ASP A 1 103 ? -6.528 -1.455 1.148 1.00 96.19 103 ASP A O 1
ATOM 848 N N . VAL A 1 104 ? -6.248 -0.251 3.021 1.00 97.06 104 VAL A N 1
ATOM 849 C CA . VAL A 1 104 ? -4.909 0.228 2.655 1.00 97.06 104 VAL A CA 1
ATOM 850 C C . VAL A 1 104 ? -3.893 -0.925 2.570 1.00 97.06 104 VAL A C 1
ATOM 852 O O . VAL A 1 104 ? -3.013 -0.894 1.709 1.00 97.06 104 VAL A O 1
ATOM 855 N N . ALA A 1 105 ? -4.026 -1.978 3.380 1.00 96.00 105 ALA A N 1
ATOM 856 C CA . ALA A 1 105 ? -3.187 -3.173 3.272 1.00 96.00 105 ALA A CA 1
ATOM 857 C C . ALA A 1 105 ? -3.417 -3.941 1.955 1.00 96.00 105 ALA A C 1
ATOM 859 O O . ALA A 1 105 ? -2.447 -4.317 1.292 1.00 96.00 105 ALA A O 1
ATOM 860 N N . TRP A 1 106 ? -4.677 -4.119 1.530 1.00 95.50 106 TRP A N 1
ATOM 861 C CA . TRP A 1 106 ? -4.993 -4.688 0.206 1.00 95.50 106 TRP A CA 1
ATOM 862 C C . TRP A 1 106 ? -4.455 -3.800 -0.919 1.00 95.50 106 TRP A C 1
ATOM 864 O O . TRP A 1 106 ? -3.802 -4.306 -1.829 1.00 95.50 106 TRP A O 1
ATOM 874 N N . LYS A 1 107 ? -4.603 -2.475 -0.808 1.00 96.00 107 LYS A N 1
ATOM 875 C CA . LYS A 1 107 ? -4.024 -1.520 -1.765 1.00 96.00 107 LYS A CA 1
ATOM 876 C C . LYS A 1 107 ? -2.504 -1.672 -1.894 1.00 96.00 107 LYS A C 1
ATOM 878 O O . LYS A 1 107 ? -2.001 -1.670 -3.011 1.00 96.00 107 LYS A O 1
ATOM 883 N N . ILE A 1 108 ? -1.766 -1.828 -0.789 1.00 96.38 108 ILE A N 1
ATOM 884 C CA . ILE A 1 108 ? -0.307 -2.056 -0.829 1.00 96.38 108 ILE A CA 1
ATOM 885 C C . ILE A 1 108 ? 0.027 -3.296 -1.670 1.00 96.38 108 ILE A C 1
ATOM 887 O O . ILE A 1 108 ? 0.932 -3.244 -2.508 1.00 96.38 108 ILE A O 1
ATOM 891 N N . ARG A 1 109 ? -0.697 -4.400 -1.450 1.00 95.56 109 ARG A N 1
ATOM 892 C CA . ARG A 1 109 ? -0.513 -5.650 -2.198 1.00 95.56 109 ARG A CA 1
ATOM 893 C C . ARG A 1 109 ? -0.806 -5.460 -3.684 1.00 95.56 109 ARG A C 1
ATOM 895 O O . ARG A 1 109 ? 0.002 -5.860 -4.518 1.00 95.56 109 ARG A O 1
ATOM 902 N N . ASP A 1 110 ? -1.921 -4.820 -4.006 1.00 95.44 110 ASP A N 1
ATOM 903 C CA . ASP A 1 110 ? -2.350 -4.592 -5.386 1.00 95.44 110 ASP A CA 1
ATOM 904 C C . ASP A 1 110 ? -1.358 -3.690 -6.134 1.00 95.44 110 ASP A C 1
ATOM 906 O O . ASP A 1 110 ? -0.932 -4.005 -7.245 1.00 95.44 110 ASP A O 1
ATOM 910 N N . GLU A 1 111 ? -0.898 -2.606 -5.500 1.00 96.38 111 GLU A N 1
ATOM 911 C CA . GLU A 1 111 ? 0.122 -1.712 -6.060 1.00 96.38 111 GLU A CA 1
ATOM 912 C C . GLU A 1 111 ? 1.445 -2.450 -6.325 1.00 96.38 111 GLU A C 1
ATOM 914 O O . GLU A 1 111 ? 2.071 -2.238 -7.370 1.00 96.38 111 GLU A O 1
ATOM 919 N N . ARG A 1 112 ? 1.868 -3.333 -5.409 1.00 95.69 112 ARG A N 1
ATOM 920 C CA . ARG A 1 112 ? 3.050 -4.194 -5.579 1.00 95.69 112 ARG A CA 1
ATOM 921 C C . ARG A 1 112 ? 2.883 -5.143 -6.759 1.00 95.69 112 ARG A C 1
ATOM 923 O O . ARG A 1 112 ? 3.763 -5.211 -7.618 1.00 95.69 112 ARG A O 1
ATOM 930 N N . ASN A 1 113 ? 1.761 -5.855 -6.811 1.00 95.12 113 ASN A N 1
ATOM 931 C CA . ASN A 1 113 ? 1.479 -6.839 -7.852 1.00 95.12 113 ASN A CA 1
ATOM 932 C C . ASN A 1 113 ? 1.387 -6.165 -9.225 1.00 95.12 113 ASN A C 1
ATOM 934 O O . ASN A 1 113 ? 1.958 -6.661 -10.196 1.00 95.12 113 ASN A O 1
ATOM 938 N N . GLN A 1 114 ? 0.790 -4.973 -9.301 1.00 95.69 114 GLN A N 1
ATOM 939 C CA . GLN A 1 114 ? 0.783 -4.172 -10.522 1.00 95.69 114 GLN A CA 1
ATOM 940 C C . GLN A 1 114 ? 2.198 -3.752 -10.942 1.00 95.69 114 GLN A C 1
ATOM 942 O O . GLN A 1 114 ? 2.552 -3.890 -12.112 1.00 95.69 114 GLN A O 1
ATOM 947 N N . ALA A 1 115 ? 3.037 -3.275 -10.017 1.00 95.88 115 ALA A N 1
ATOM 948 C CA . ALA A 1 115 ? 4.411 -2.876 -10.336 1.00 95.88 115 ALA A CA 1
ATOM 949 C C . ALA A 1 115 ? 5.277 -4.065 -10.805 1.00 95.88 115 ALA A C 1
ATOM 951 O O . ALA A 1 115 ? 6.071 -3.926 -11.747 1.00 95.88 115 ALA A O 1
ATOM 952 N N . LEU A 1 116 ? 5.100 -5.239 -10.190 1.00 93.75 116 LEU A N 1
ATOM 953 C CA . LEU A 1 116 ? 5.742 -6.484 -10.614 1.00 93.75 116 LEU A CA 1
ATOM 954 C C . LEU A 1 116 ? 5.237 -6.933 -11.992 1.00 93.75 116 LEU A C 1
ATOM 956 O O . LEU A 1 116 ? 6.050 -7.285 -12.849 1.00 93.75 116 LEU A O 1
ATOM 960 N N . SER A 1 117 ? 3.927 -6.888 -12.230 1.00 93.56 117 SER A N 1
ATOM 961 C CA . SER A 1 117 ? 3.304 -7.262 -13.505 1.00 93.56 117 SER A CA 1
ATOM 962 C C . SER A 1 117 ? 3.758 -6.357 -14.656 1.00 93.56 117 SER A C 1
ATOM 964 O O . SER A 1 117 ? 4.209 -6.851 -15.695 1.00 93.56 117 SER A O 1
ATOM 966 N N . ASP A 1 118 ? 3.761 -5.035 -14.449 1.00 93.88 118 ASP A N 1
ATOM 967 C CA . ASP A 1 118 ? 4.282 -4.042 -15.400 1.00 93.88 118 ASP A CA 1
ATOM 968 C C . ASP A 1 118 ? 5.752 -4.325 -15.752 1.00 93.88 118 ASP A C 1
ATOM 970 O O . ASP A 1 118 ? 6.157 -4.289 -16.923 1.00 93.88 118 ASP A O 1
ATOM 974 N N . THR A 1 119 ? 6.562 -4.622 -14.733 1.00 94.19 119 THR A N 1
ATOM 975 C CA . THR A 1 119 ? 7.990 -4.918 -14.897 1.00 94.19 119 THR A CA 1
ATOM 976 C C . THR A 1 119 ? 8.203 -6.220 -15.652 1.00 94.19 119 THR A C 1
ATOM 978 O O . THR A 1 119 ? 8.945 -6.246 -16.633 1.00 94.19 119 THR A O 1
ATOM 981 N N . THR A 1 120 ? 7.497 -7.275 -15.262 1.00 90.81 120 THR A N 1
ATOM 982 C CA . THR A 1 120 ? 7.541 -8.586 -15.915 1.00 90.81 120 THR A CA 1
ATOM 983 C C . THR A 1 120 ? 7.134 -8.486 -17.376 1.00 90.81 120 THR A C 1
ATOM 985 O O . THR A 1 120 ? 7.850 -8.979 -18.246 1.00 90.81 120 THR A O 1
ATOM 988 N N . THR A 1 121 ? 6.049 -7.768 -17.667 1.00 91.62 121 THR A N 1
ATOM 989 C CA . THR A 1 121 ? 5.581 -7.518 -19.034 1.00 91.62 121 THR A CA 1
ATOM 990 C C . THR A 1 121 ? 6.625 -6.780 -19.858 1.00 91.62 121 THR A C 1
ATOM 992 O O . THR A 1 121 ? 6.858 -7.131 -21.012 1.00 91.62 121 THR A O 1
ATOM 995 N N . THR A 1 122 ? 7.269 -5.765 -19.282 1.00 91.94 122 THR A N 1
ATOM 996 C CA . THR A 1 122 ? 8.294 -4.983 -19.981 1.00 91.94 122 THR A CA 1
ATOM 997 C C . THR A 1 122 ? 9.511 -5.844 -20.294 1.00 91.94 122 THR A C 1
ATOM 999 O O . THR A 1 122 ? 9.913 -5.944 -21.450 1.00 91.94 122 THR A O 1
ATOM 1002 N N . TRP A 1 123 ? 10.076 -6.511 -19.290 1.00 90.06 123 TRP A N 1
ATOM 1003 C CA . TRP A 1 123 ? 11.327 -7.254 -19.429 1.00 90.06 123 TRP A CA 1
ATOM 1004 C C . TRP A 1 123 ? 11.157 -8.492 -20.311 1.00 90.06 123 TRP A C 1
ATOM 1006 O O . TRP A 1 123 ? 12.008 -8.773 -21.160 1.00 90.06 123 TRP A O 1
ATOM 1016 N N . ASN A 1 124 ? 10.019 -9.183 -20.199 1.00 88.62 124 ASN A N 1
ATOM 1017 C CA . ASN A 1 124 ? 9.751 -10.382 -20.990 1.00 88.62 124 ASN A CA 1
ATOM 1018 C C . ASN A 1 124 ? 9.475 -10.108 -22.479 1.00 88.62 124 ASN A C 1
ATOM 1020 O O . ASN A 1 124 ? 9.339 -11.053 -23.252 1.00 88.62 124 ASN A O 1
ATOM 1024 N N . ARG A 1 125 ? 9.450 -8.840 -22.923 1.00 85.81 125 ARG A N 1
ATOM 1025 C CA . ARG A 1 125 ? 9.466 -8.511 -24.363 1.00 85.81 125 ARG A CA 1
ATOM 1026 C C . ARG A 1 125 ? 10.743 -8.995 -25.042 1.00 85.81 125 ARG A C 1
ATOM 1028 O O . ARG A 1 125 ? 10.701 -9.379 -26.205 1.00 85.81 125 ARG A O 1
ATOM 1035 N N . THR A 1 126 ? 11.865 -8.953 -24.323 1.00 78.75 126 THR A N 1
ATOM 1036 C CA . THR A 1 126 ? 13.183 -9.299 -24.879 1.00 78.75 126 THR A CA 1
ATOM 1037 C C . THR A 1 126 ? 13.863 -10.422 -24.097 1.00 78.75 126 THR A C 1
ATOM 1039 O O . THR A 1 126 ? 14.683 -11.150 -24.652 1.00 78.75 126 THR A O 1
ATOM 1042 N N . TRP A 1 127 ? 13.553 -10.577 -22.808 1.00 73.81 127 TRP A N 1
ATOM 1043 C CA . TRP A 1 127 ? 14.142 -11.607 -21.955 1.00 73.81 127 TRP A CA 1
ATOM 1044 C C . TRP A 1 127 ? 13.206 -12.808 -21.864 1.00 73.81 127 TRP A C 1
ATOM 1046 O O . TRP A 1 127 ? 12.025 -12.670 -21.573 1.00 73.81 127 TRP A O 1
ATOM 1056 N N . PHE A 1 128 ? 13.726 -14.014 -22.083 1.00 67.94 128 PHE A N 1
ATOM 1057 C CA . PHE A 1 128 ? 12.932 -15.213 -21.834 1.00 67.94 128 PHE A CA 1
ATOM 1058 C C . PHE A 1 128 ? 12.783 -15.433 -20.323 1.00 67.94 128 PHE A C 1
ATOM 1060 O O . PHE A 1 128 ? 13.776 -15.298 -19.596 1.00 67.94 128 PHE A O 1
ATOM 1067 N N . PRO A 1 129 ? 11.578 -15.791 -19.840 1.00 64.31 129 PRO A N 1
ATOM 1068 C CA . PRO A 1 129 ? 11.350 -15.993 -18.421 1.00 64.31 129 PRO A CA 1
ATOM 1069 C C . PRO A 1 129 ? 12.261 -17.105 -17.907 1.00 64.31 129 PRO A C 1
ATOM 1071 O O . PRO A 1 129 ? 12.390 -18.172 -18.515 1.00 64.31 129 PRO A O 1
ATOM 1074 N N . ARG A 1 130 ? 12.894 -16.866 -16.757 1.00 65.88 130 ARG A N 1
ATOM 1075 C CA . ARG A 1 130 ? 13.605 -17.927 -16.048 1.00 65.88 130 ARG A CA 1
ATOM 1076 C C . ARG A 1 130 ? 12.561 -18.872 -15.471 1.00 65.88 130 ARG A C 1
ATOM 1078 O O . ARG A 1 130 ? 11.741 -18.464 -14.655 1.00 65.88 130 ARG A O 1
ATOM 1085 N N . VAL A 1 131 ? 12.572 -20.119 -15.919 1.00 61.47 131 VAL A N 1
ATOM 1086 C CA . VAL A 1 131 ? 11.621 -21.148 -15.492 1.00 61.47 131 VAL A CA 1
ATOM 1087 C C . VAL A 1 131 ? 12.371 -22.390 -15.032 1.00 61.47 131 VAL A C 1
ATOM 1089 O O . VAL A 1 131 ? 13.482 -22.660 -15.487 1.00 61.47 131 VAL A O 1
ATOM 1092 N N . ARG A 1 132 ? 11.768 -23.155 -14.114 1.00 63.75 132 ARG A N 1
ATOM 1093 C CA . ARG A 1 132 ? 12.383 -24.384 -13.576 1.00 63.75 132 ARG A CA 1
ATOM 1094 C C . ARG A 1 132 ? 12.543 -25.471 -14.639 1.00 63.75 132 ARG A C 1
ATOM 1096 O O . ARG A 1 132 ? 13.505 -26.239 -14.600 1.00 63.75 132 ARG A O 1
ATOM 1103 N N . GLU A 1 133 ? 11.609 -25.518 -15.580 1.00 64.50 133 GLU A N 1
ATOM 1104 C CA . GLU A 1 133 ? 11.613 -26.435 -16.710 1.00 64.50 133 GLU A CA 1
ATOM 1105 C C . GLU A 1 133 ? 11.029 -25.726 -17.936 1.00 64.50 133 GLU A C 1
ATOM 1107 O O . GLU A 1 133 ? 9.981 -25.089 -17.848 1.00 64.50 133 GLU A O 1
ATOM 1112 N N . ALA A 1 134 ? 11.714 -25.826 -19.073 1.00 66.38 134 ALA A N 1
ATOM 1113 C CA . ALA A 1 134 ? 11.205 -25.404 -20.376 1.00 66.38 134 ALA A CA 1
ATOM 1114 C C . ALA A 1 134 ? 11.701 -26.362 -21.454 1.00 66.38 134 ALA A C 1
ATOM 1116 O O . ALA A 1 134 ? 12.869 -26.751 -21.455 1.00 66.38 134 ALA A O 1
ATOM 1117 N N . ASN A 1 135 ? 10.830 -26.707 -22.405 1.00 65.81 135 ASN A N 1
ATOM 1118 C CA . ASN A 1 135 ? 11.182 -27.530 -23.568 1.00 65.81 135 ASN A CA 1
ATOM 1119 C C . ASN A 1 135 ? 11.887 -28.853 -23.185 1.00 65.81 135 ASN A C 1
ATOM 1121 O O . ASN A 1 135 ? 12.883 -29.231 -23.802 1.00 65.81 135 ASN A O 1
ATOM 1125 N N . GLY A 1 136 ? 11.425 -29.516 -22.115 1.00 65.62 136 GLY A N 1
ATOM 1126 C CA . GLY A 1 136 ? 12.008 -30.765 -21.598 1.00 65.62 136 GLY A CA 1
ATOM 1127 C C . GLY A 1 136 ? 13.400 -30.619 -20.965 1.00 65.62 136 GLY A C 1
ATOM 1128 O O . GLY A 1 136 ? 14.026 -31.617 -20.612 1.00 65.62 136 GLY A O 1
ATOM 1129 N N . ARG A 1 137 ? 13.907 -29.388 -20.816 1.00 58.44 137 ARG A N 1
ATOM 1130 C CA . ARG A 1 137 ? 15.165 -29.077 -20.133 1.00 58.44 137 ARG A CA 1
ATOM 1131 C C . ARG A 1 137 ? 14.854 -28.534 -18.745 1.00 58.44 137 ARG A C 1
ATOM 1133 O O . ARG A 1 137 ? 14.258 -27.468 -18.601 1.00 58.44 137 ARG A O 1
ATOM 1140 N N . ARG A 1 138 ? 15.294 -29.264 -17.725 1.00 60.00 138 ARG A N 1
ATOM 1141 C CA . ARG A 1 138 ? 15.359 -28.777 -16.343 1.00 60.00 138 ARG A CA 1
ATOM 1142 C C . ARG A 1 138 ? 16.645 -27.984 -16.168 1.00 60.00 138 ARG A C 1
ATOM 1144 O O . ARG A 1 138 ? 17.649 -28.313 -16.803 1.00 60.00 138 ARG A O 1
ATOM 1151 N N . VAL A 1 139 ? 16.633 -26.951 -15.328 1.00 56.69 139 VAL A N 1
ATOM 1152 C CA . VAL A 1 139 ? 17.858 -26.209 -14.990 1.00 56.69 139 VAL A CA 1
ATOM 1153 C C . VAL A 1 139 ? 18.865 -27.201 -14.387 1.00 56.69 139 VAL A C 1
ATOM 1155 O O . VAL A 1 139 ? 18.726 -27.629 -13.248 1.00 56.69 139 VAL A O 1
ATOM 1158 N N . ALA A 1 140 ? 19.853 -27.621 -15.184 1.00 46.78 140 ALA A N 1
ATOM 1159 C CA . ALA A 1 140 ? 20.796 -28.694 -14.846 1.00 46.78 140 ALA A CA 1
ATOM 1160 C C . ALA A 1 140 ? 21.841 -28.285 -13.796 1.00 46.78 140 ALA A C 1
ATOM 1162 O O . ALA A 1 140 ? 22.653 -29.101 -13.367 1.00 46.78 140 ALA A O 1
ATOM 1163 N N . ARG A 1 141 ? 21.851 -27.010 -13.403 1.00 44.88 141 ARG A N 1
ATOM 1164 C CA . ARG A 1 141 ? 22.831 -26.445 -12.487 1.00 44.88 141 ARG A CA 1
ATOM 1165 C C . ARG A 1 141 ? 22.100 -25.937 -11.258 1.00 44.88 141 ARG A C 1
ATOM 1167 O O . ARG A 1 141 ? 21.254 -25.053 -11.380 1.00 44.88 141 ARG A O 1
ATOM 1174 N N . ALA A 1 142 ? 22.467 -26.463 -10.091 1.00 47.09 142 ALA A N 1
ATOM 1175 C CA . ALA A 1 142 ? 22.268 -25.714 -8.863 1.00 47.09 142 ALA A CA 1
ATOM 1176 C C . ALA A 1 142 ? 22.811 -24.287 -9.105 1.00 47.09 142 ALA A C 1
ATOM 1178 O O . ALA A 1 142 ? 23.868 -24.145 -9.738 1.00 47.09 142 ALA A O 1
ATOM 1179 N N . PRO A 1 143 ? 22.079 -23.240 -8.704 1.00 47.94 143 PRO A N 1
ATOM 1180 C CA . PRO A 1 143 ? 22.592 -21.874 -8.709 1.00 47.94 143 PRO A CA 1
ATOM 1181 C C . PRO A 1 143 ? 23.988 -21.890 -8.104 1.00 47.94 143 PRO A C 1
ATOM 1183 O O . PRO A 1 143 ? 24.195 -22.527 -7.076 1.00 47.94 143 PRO A O 1
ATOM 1186 N N . GLN A 1 144 ? 24.964 -21.267 -8.761 1.00 45.91 144 GLN A N 1
ATOM 1187 C CA . GLN A 1 144 ? 26.266 -21.139 -8.124 1.00 45.91 144 GLN A CA 1
ATOM 1188 C C . GLN A 1 144 ? 26.108 -20.225 -6.910 1.00 45.91 144 GLN A C 1
ATOM 1190 O O . GLN A 1 144 ? 25.792 -19.044 -7.064 1.00 45.91 144 GLN A O 1
ATOM 1195 N N . ASP A 1 145 ? 26.324 -20.798 -5.729 1.00 44.84 145 ASP A N 1
ATOM 1196 C CA . ASP A 1 145 ? 26.414 -20.077 -4.469 1.00 44.84 145 ASP A CA 1
ATOM 1197 C C . ASP A 1 145 ? 27.632 -19.154 -4.519 1.00 44.84 145 ASP A C 1
ATOM 1199 O O . ASP A 1 145 ? 28.762 -19.563 -4.258 1.00 44.84 145 ASP A O 1
ATOM 1203 N N . PHE A 1 146 ? 27.419 -17.884 -4.860 1.00 47.47 146 PHE A N 1
ATOM 1204 C CA . PHE A 1 146 ? 28.373 -16.847 -4.465 1.00 47.47 146 PHE A CA 1
ATOM 1205 C C . PHE A 1 146 ? 28.194 -16.469 -2.987 1.00 47.47 146 PHE A C 1
ATOM 1207 O O . PHE A 1 146 ? 29.078 -15.835 -2.418 1.00 47.47 146 PHE A O 1
ATOM 1214 N N . VAL A 1 147 ? 27.089 -16.892 -2.353 1.00 43.50 147 VAL A N 1
ATOM 1215 C CA . VAL A 1 147 ? 26.835 -16.763 -0.914 1.00 43.50 147 VAL A CA 1
ATOM 1216 C C . VAL A 1 147 ? 25.986 -17.953 -0.447 1.00 43.50 147 VAL A C 1
ATOM 1218 O O . VAL A 1 147 ? 24.891 -18.167 -0.958 1.00 43.50 147 VAL A O 1
ATOM 1221 N N . ASP A 1 148 ? 26.512 -18.715 0.510 1.00 42.66 148 ASP A N 1
ATOM 1222 C CA . ASP A 1 148 ? 25.888 -19.883 1.140 1.00 42.66 148 ASP A CA 1
ATOM 1223 C C . ASP A 1 148 ? 24.550 -19.516 1.803 1.00 42.66 148 ASP A C 1
ATOM 1225 O O . ASP A 1 148 ? 24.529 -18.828 2.824 1.00 42.66 148 ASP A O 1
ATOM 1229 N N . THR A 1 149 ? 23.427 -19.954 1.226 1.00 42.94 149 THR A N 1
ATOM 1230 C CA . THR A 1 149 ? 22.146 -20.051 1.941 1.00 42.94 149 THR A CA 1
ATOM 1231 C C . THR A 1 149 ? 21.352 -21.239 1.392 1.00 42.94 149 THR A C 1
ATOM 1233 O O . THR A 1 149 ? 21.041 -21.300 0.207 1.00 42.94 149 THR A O 1
ATOM 1236 N N . GLN A 1 150 ? 21.012 -22.194 2.261 1.00 43.31 150 GLN A N 1
ATOM 1237 C CA . GLN A 1 150 ? 20.130 -23.340 1.983 1.00 43.31 150 GLN A CA 1
ATOM 1238 C C . GLN A 1 150 ? 18.898 -22.963 1.125 1.00 43.31 150 GLN A C 1
ATOM 1240 O O . GLN A 1 150 ? 18.432 -21.822 1.220 1.00 43.31 150 GLN A O 1
ATOM 1245 N N . PRO A 1 151 ? 18.295 -23.886 0.336 1.00 46.25 151 PRO A N 1
ATOM 1246 C CA . PRO A 1 151 ? 17.236 -23.553 -0.616 1.00 46.25 151 PRO A CA 1
ATOM 1247 C C . PRO A 1 151 ? 15.901 -23.309 0.099 1.00 46.25 151 PRO A C 1
ATOM 1249 O O . PRO A 1 151 ? 14.956 -24.098 0.025 1.00 46.25 151 PRO A O 1
ATOM 1252 N N . SER A 1 152 ? 15.808 -22.175 0.783 1.00 54.28 152 SER A N 1
ATOM 1253 C CA . SER A 1 152 ? 14.551 -21.592 1.220 1.00 54.28 152 SER A CA 1
ATOM 1254 C C . SER A 1 152 ? 13.619 -21.440 0.013 1.00 54.28 152 SER A C 1
ATOM 1256 O O . SER A 1 152 ? 14.042 -21.302 -1.139 1.00 54.28 152 SER A O 1
ATOM 1258 N N . GLU A 1 153 ? 12.312 -21.482 0.250 1.00 57.12 153 GLU A N 1
ATOM 1259 C CA . GLU A 1 153 ? 11.316 -21.162 -0.779 1.00 57.12 153 GLU A CA 1
ATOM 1260 C C . GLU A 1 153 ? 11.584 -19.804 -1.446 1.00 57.12 153 GLU A C 1
ATOM 1262 O O . GLU A 1 153 ? 11.413 -19.654 -2.652 1.00 57.12 153 GLU A O 1
ATOM 1267 N N . LYS A 1 154 ? 12.145 -18.878 -0.669 1.00 55.06 154 LYS A N 1
ATOM 1268 C CA . LYS A 1 154 ? 12.721 -17.600 -1.077 1.00 55.06 154 LYS A CA 1
ATOM 1269 C C . LYS A 1 154 ? 13.799 -17.735 -2.167 1.00 55.06 154 LYS A C 1
ATOM 1271 O O . LYS A 1 154 ? 13.650 -17.187 -3.255 1.00 55.06 154 LYS A O 1
ATOM 1276 N N . ALA A 1 155 ? 14.834 -18.551 -1.939 1.00 51.91 155 ALA A N 1
ATOM 1277 C CA . ALA A 1 155 ? 15.872 -18.832 -2.939 1.00 51.91 155 ALA A CA 1
ATOM 1278 C C . ALA A 1 155 ? 15.295 -19.488 -4.209 1.00 51.91 155 ALA A C 1
ATOM 1280 O O . ALA A 1 155 ? 15.748 -19.210 -5.321 1.00 51.91 155 ALA A O 1
ATOM 1281 N N . ARG A 1 156 ? 14.258 -20.324 -4.053 1.00 55.56 156 ARG A N 1
ATOM 1282 C CA . ARG A 1 156 ? 13.539 -20.965 -5.166 1.00 55.56 156 ARG A CA 1
ATOM 1283 C C . ARG A 1 156 ? 12.646 -20.005 -5.959 1.00 55.56 156 ARG A C 1
ATOM 1285 O O . ARG A 1 156 ? 12.467 -20.248 -7.153 1.00 55.56 156 ARG A O 1
ATOM 1292 N N . ARG A 1 157 ? 12.079 -18.967 -5.335 1.00 56.03 157 ARG A N 1
ATOM 1293 C CA . ARG A 1 157 ? 11.358 -17.871 -6.010 1.00 56.03 157 ARG A CA 1
ATOM 1294 C C . ARG A 1 157 ? 12.318 -16.935 -6.728 1.00 56.03 157 ARG A C 1
ATOM 1296 O O . ARG A 1 157 ? 12.075 -16.579 -7.872 1.00 56.03 157 ARG A O 1
ATOM 1303 N N . ALA A 1 158 ? 13.479 -16.659 -6.135 1.00 52.69 158 ALA A N 1
ATOM 1304 C CA . ALA A 1 158 ? 14.453 -15.744 -6.718 1.00 52.69 158 ALA A CA 1
ATOM 1305 C C . ALA A 1 158 ? 15.039 -16.187 -8.079 1.00 52.69 158 ALA A C 1
ATOM 1307 O O . ALA A 1 158 ? 15.662 -15.400 -8.787 1.00 52.69 158 ALA A O 1
ATOM 1308 N N . GLN A 1 159 ? 14.849 -17.453 -8.454 1.00 55.56 159 GLN A N 1
ATOM 1309 C CA . GLN A 1 159 ? 15.324 -18.029 -9.716 1.00 55.56 159 GLN A CA 1
ATOM 1310 C C . GLN A 1 159 ? 14.234 -18.177 -10.779 1.00 55.56 159 GLN A C 1
ATOM 1312 O O . GLN A 1 159 ? 14.553 -18.561 -11.906 1.00 55.56 159 GLN A O 1
ATOM 1317 N N . VAL A 1 160 ? 12.971 -17.917 -10.435 1.00 61.78 160 VAL A N 1
ATOM 1318 C CA . VAL A 1 160 ? 11.822 -18.062 -11.331 1.00 61.78 160 VAL A CA 1
ATOM 1319 C C . VAL A 1 160 ? 11.221 -16.685 -11.584 1.00 61.78 160 VAL A C 1
ATOM 1321 O O . VAL A 1 160 ? 10.934 -15.952 -10.647 1.00 61.78 160 VAL A O 1
ATOM 1324 N N . GLY A 1 161 ? 11.043 -16.326 -12.854 1.00 75.12 161 GLY A N 1
ATOM 1325 C CA . GLY A 1 1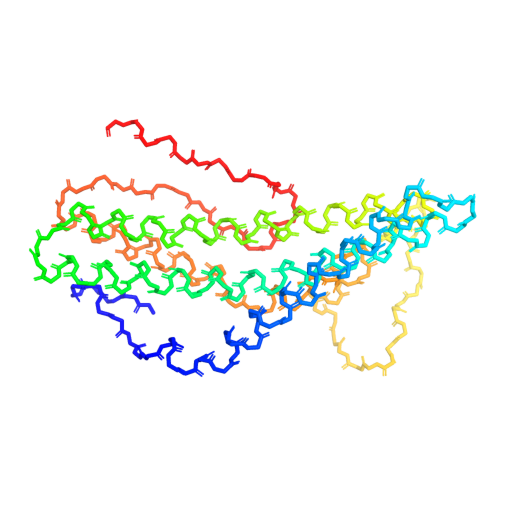61 ? 10.484 -15.027 -13.226 1.00 75.12 161 GLY A CA 1
ATOM 1326 C C . GLY A 1 161 ? 11.293 -13.848 -12.673 1.00 75.12 161 GLY A C 1
ATOM 1327 O O . GLY A 1 161 ? 12.527 -13.868 -12.697 1.00 75.12 161 GLY A O 1
ATOM 1328 N N . LEU A 1 162 ? 10.582 -12.816 -12.213 1.00 83.88 162 LEU A N 1
ATOM 1329 C CA . LEU A 1 162 ? 11.149 -11.585 -11.651 1.00 83.88 162 LEU A CA 1
ATOM 1330 C C . LEU A 1 162 ? 10.722 -11.332 -10.196 1.00 83.88 162 LEU A C 1
ATOM 1332 O O . LEU A 1 162 ? 10.912 -10.231 -9.685 1.00 83.88 162 LEU A O 1
ATOM 1336 N N . ASP A 1 163 ? 10.203 -12.346 -9.502 1.00 82.69 163 ASP A N 1
ATOM 1337 C CA . ASP A 1 163 ? 9.689 -12.212 -8.129 1.00 82.69 163 ASP A CA 1
ATOM 1338 C C . ASP A 1 163 ? 10.774 -11.765 -7.135 1.00 82.69 163 ASP A C 1
ATOM 1340 O O . ASP A 1 163 ? 10.480 -11.137 -6.119 1.00 82.69 163 ASP A O 1
ATOM 1344 N N . TYR A 1 164 ? 12.053 -12.012 -7.452 1.00 81.69 164 TYR A N 1
ATOM 1345 C CA . TYR A 1 164 ? 13.184 -11.517 -6.659 1.00 81.69 164 TYR A CA 1
ATOM 1346 C C . TYR A 1 164 ? 13.202 -9.989 -6.511 1.00 81.69 164 TYR A C 1
ATOM 1348 O O . TYR A 1 164 ? 13.800 -9.479 -5.565 1.00 81.69 164 TYR A O 1
ATOM 1356 N N . LEU A 1 165 ? 12.564 -9.249 -7.426 1.00 86.00 165 LEU A N 1
ATOM 1357 C CA . LEU A 1 165 ? 12.497 -7.787 -7.376 1.00 86.00 165 LEU A CA 1
ATOM 1358 C C . LEU A 1 165 ? 11.669 -7.273 -6.189 1.00 86.00 165 LEU A C 1
ATOM 1360 O O . LEU A 1 165 ? 11.887 -6.143 -5.760 1.00 86.00 165 LEU A O 1
ATOM 1364 N N . ILE A 1 166 ? 10.772 -8.100 -5.642 1.00 87.31 166 ILE A N 1
ATOM 1365 C CA . ILE A 1 166 ? 9.905 -7.768 -4.498 1.00 87.31 166 ILE A CA 1
ATOM 1366 C C . ILE A 1 166 ? 10.157 -8.666 -3.275 1.00 87.31 166 ILE A C 1
ATOM 1368 O O . ILE A 1 166 ? 9.451 -8.599 -2.275 1.00 87.31 166 ILE A O 1
ATOM 1372 N N . ASP A 1 167 ? 11.197 -9.495 -3.304 1.00 83.38 167 ASP A N 1
ATOM 1373 C CA . ASP A 1 167 ? 11.484 -10.512 -2.283 1.00 83.38 167 ASP A CA 1
ATOM 1374 C C . ASP A 1 167 ? 11.675 -9.951 -0.857 1.00 83.38 167 ASP A C 1
ATOM 1376 O O . ASP A 1 167 ? 11.383 -10.595 0.159 1.00 83.38 167 ASP A O 1
ATOM 1380 N N . ARG A 1 168 ? 12.126 -8.696 -0.763 1.00 83.31 168 ARG A N 1
ATOM 1381 C CA . ARG A 1 168 ? 12.218 -7.987 0.516 1.00 83.31 168 ARG A CA 1
ATOM 1382 C C . ARG A 1 168 ? 10.849 -7.828 1.177 1.00 83.31 168 ARG A C 1
ATOM 1384 O O . ARG A 1 168 ? 10.761 -7.971 2.395 1.00 83.31 168 ARG A O 1
ATOM 1391 N N . GLU A 1 169 ? 9.809 -7.543 0.400 1.00 86.81 169 GLU A N 1
ATOM 1392 C CA . GLU A 1 169 ? 8.447 -7.356 0.902 1.00 86.81 169 GLU A CA 1
ATOM 1393 C C . GLU A 1 169 ? 7.885 -8.668 1.464 1.00 86.81 169 GLU A C 1
ATOM 1395 O O . GLU A 1 169 ? 7.300 -8.664 2.544 1.00 86.81 169 GLU A O 1
ATOM 1400 N N . PHE A 1 170 ? 8.164 -9.812 0.833 1.00 85.38 170 PHE A N 1
ATOM 1401 C CA . PHE A 1 170 ? 7.759 -11.131 1.345 1.00 85.38 170 PHE A CA 1
ATOM 1402 C C . PHE A 1 170 ? 8.425 -11.542 2.652 1.00 85.38 170 PHE A C 1
ATOM 1404 O O . PHE A 1 170 ? 7.916 -12.419 3.345 1.00 85.38 170 PHE A O 1
ATOM 1411 N N . SER A 1 171 ? 9.556 -10.925 2.992 1.00 84.06 171 SER A N 1
ATOM 1412 C CA . SER A 1 171 ? 10.244 -11.185 4.259 1.00 84.06 171 SER A CA 1
ATOM 1413 C C . SER A 1 171 ? 9.569 -10.486 5.448 1.00 84.06 171 SER A C 1
ATOM 1415 O O . SER A 1 171 ? 9.977 -10.702 6.587 1.00 84.06 171 SER A O 1
ATOM 1417 N N . LEU A 1 172 ? 8.575 -9.627 5.201 1.00 84.38 172 LEU A N 1
ATOM 1418 C CA . LEU A 1 172 ? 7.797 -8.970 6.245 1.00 84.38 172 LEU A CA 1
ATOM 1419 C C . LEU A 1 172 ? 6.668 -9.897 6.723 1.00 84.38 172 LEU A C 1
ATOM 1421 O O . LEU A 1 172 ? 5.994 -10.493 5.880 1.00 84.38 172 LEU A O 1
ATOM 1425 N N . PRO A 1 173 ? 6.378 -9.959 8.036 1.00 89.12 173 PRO A N 1
ATOM 1426 C CA . PRO A 1 173 ? 5.240 -10.705 8.584 1.00 89.12 173 PRO A CA 1
ATOM 1427 C C . PRO A 1 173 ? 3.914 -9.952 8.356 1.00 89.12 173 PRO A C 1
ATOM 1429 O O . PRO A 1 173 ? 3.095 -9.799 9.257 1.00 89.12 173 PRO A O 1
ATOM 1432 N N . PHE A 1 174 ? 3.724 -9.392 7.159 1.00 90.62 174 PHE A N 1
ATOM 1433 C CA . PHE A 1 174 ? 2.606 -8.497 6.868 1.00 90.62 174 PHE A CA 1
ATOM 1434 C C . PHE A 1 174 ? 1.277 -9.256 6.802 1.00 90.62 174 PHE A C 1
ATOM 1436 O O . PHE A 1 174 ? 0.263 -8.737 7.247 1.00 90.62 174 PHE A O 1
ATOM 1443 N N . GLU A 1 175 ? 1.293 -10.503 6.323 1.00 92.38 175 GLU A N 1
ATOM 1444 C CA . GLU A 1 175 ? 0.103 -11.358 6.284 1.00 92.38 175 GLU A CA 1
ATOM 1445 C C . GLU A 1 175 ? -0.478 -11.630 7.668 1.00 92.38 175 GLU A C 1
ATOM 1447 O O . GLU A 1 175 ? -1.658 -11.386 7.908 1.00 92.38 175 GLU A O 1
ATOM 1452 N N . GLU A 1 176 ? 0.375 -12.103 8.575 1.00 91.75 176 GLU A N 1
ATOM 1453 C CA . GLU A 1 176 ? 0.025 -12.380 9.966 1.00 91.75 176 GLU A CA 1
ATOM 1454 C C . GLU A 1 176 ? -0.558 -11.126 10.617 1.00 91.75 176 GLU A C 1
ATOM 1456 O O . GLU A 1 176 ? -1.666 -11.161 11.144 1.00 91.75 176 GLU A O 1
ATOM 1461 N N . TRP A 1 177 ? 0.114 -9.985 10.450 1.00 91.81 177 TRP A N 1
ATOM 1462 C CA . TRP A 1 177 ? -0.354 -8.713 10.986 1.00 91.81 177 TRP A CA 1
ATOM 1463 C C . TRP A 1 177 ? -1.734 -8.293 10.445 1.00 91.81 177 TRP A C 1
ATOM 1465 O O . TRP A 1 177 ? -2.581 -7.852 11.222 1.00 91.81 177 TRP A O 1
ATOM 1475 N N . VAL A 1 178 ? -1.992 -8.417 9.135 1.00 94.19 178 VAL A N 1
ATOM 1476 C CA . VAL A 1 178 ? -3.296 -8.039 8.551 1.00 94.19 178 VAL A CA 1
ATOM 1477 C C . VAL A 1 178 ? -4.403 -8.950 9.077 1.00 94.19 178 VAL A C 1
ATOM 1479 O O . VAL A 1 178 ? -5.476 -8.462 9.438 1.00 94.19 178 VAL A O 1
ATOM 1482 N N . ASN A 1 179 ? -4.139 -10.255 9.158 1.00 93.19 179 ASN A N 1
ATOM 1483 C CA . ASN A 1 179 ? -5.106 -11.224 9.660 1.00 93.19 179 ASN A CA 1
ATOM 1484 C C . ASN A 1 179 ? -5.404 -10.999 11.154 1.00 93.19 179 ASN A C 1
ATOM 1486 O O . ASN A 1 179 ? -6.571 -10.997 11.534 1.00 93.19 179 ASN A O 1
ATOM 1490 N N . GLU A 1 180 ? -4.402 -10.678 11.979 1.00 92.44 180 GLU A N 1
ATOM 1491 C CA . GLU A 1 180 ? -4.611 -10.295 13.385 1.00 92.44 180 GLU A CA 1
ATOM 1492 C C . GLU A 1 180 ? -5.486 -9.037 13.530 1.00 92.44 180 GLU A C 1
ATOM 1494 O O . GLU A 1 180 ? -6.349 -8.964 14.410 1.00 92.44 180 GLU A O 1
ATOM 1499 N N . VAL A 1 181 ? -5.287 -8.024 12.676 1.00 93.44 181 VAL A N 1
ATOM 1500 C CA . VAL A 1 181 ? -6.124 -6.811 12.680 1.00 93.44 181 VAL A CA 1
ATOM 1501 C C . VAL A 1 181 ? -7.556 -7.134 12.252 1.00 93.44 181 VAL A C 1
ATOM 1503 O O . VAL A 1 181 ? -8.496 -6.620 12.862 1.00 93.44 181 VAL A O 1
ATOM 1506 N N . LEU A 1 182 ? -7.742 -7.996 11.250 1.00 94.75 182 LEU A N 1
ATOM 1507 C CA . LEU A 1 182 ? -9.064 -8.451 10.817 1.00 94.75 182 LEU A CA 1
ATOM 1508 C C . LEU A 1 182 ? -9.790 -9.223 11.928 1.00 94.75 182 LEU A C 1
ATOM 1510 O O . LEU A 1 182 ? -10.967 -8.968 12.189 1.00 94.75 182 LEU A O 1
ATOM 1514 N N . GLU A 1 183 ? -9.090 -10.111 12.630 1.00 93.75 183 GLU A N 1
ATOM 1515 C CA . GLU A 1 183 ? -9.629 -10.835 13.783 1.00 93.75 183 GLU A CA 1
ATOM 1516 C C . GLU A 1 183 ? -10.007 -9.887 14.926 1.00 93.75 183 GLU A C 1
ATOM 1518 O O . GLU A 1 183 ? -11.099 -10.000 15.486 1.00 93.75 183 GLU A O 1
ATOM 1523 N N . ALA A 1 184 ? -9.150 -8.916 15.261 1.00 93.62 184 ALA A N 1
ATOM 1524 C CA . ALA A 1 184 ? -9.459 -7.899 16.268 1.00 93.62 184 ALA A CA 1
ATOM 1525 C C . ALA A 1 184 ? -10.691 -7.066 15.876 1.00 93.62 184 ALA A C 1
AT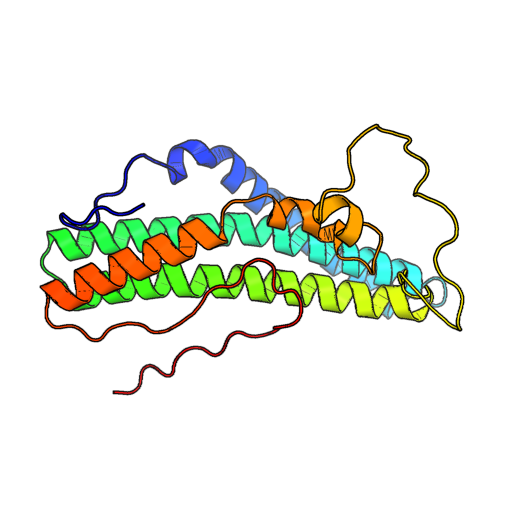OM 1527 O O . ALA A 1 184 ? -11.578 -6.845 16.702 1.00 93.62 184 ALA A O 1
ATOM 1528 N N . ARG A 1 185 ? -10.791 -6.665 14.602 1.00 95.12 185 ARG A N 1
ATOM 1529 C CA . ARG A 1 185 ? -11.950 -5.950 14.050 1.00 95.12 185 ARG A CA 1
ATOM 1530 C C . ARG A 1 185 ? -13.230 -6.772 14.164 1.00 95.12 185 ARG A C 1
ATOM 1532 O O . ARG A 1 185 ? -14.265 -6.222 14.531 1.00 95.12 185 ARG A O 1
ATOM 1539 N N . ASN A 1 186 ? -13.180 -8.067 13.863 1.00 95.50 186 ASN A N 1
ATOM 1540 C CA . ASN A 1 186 ? -14.351 -8.943 13.921 1.00 95.50 186 ASN A CA 1
ATOM 1541 C C . ASN A 1 186 ? -14.791 -9.245 15.357 1.00 95.50 186 ASN A C 1
ATOM 1543 O O . ASN A 1 186 ? -15.983 -9.167 15.64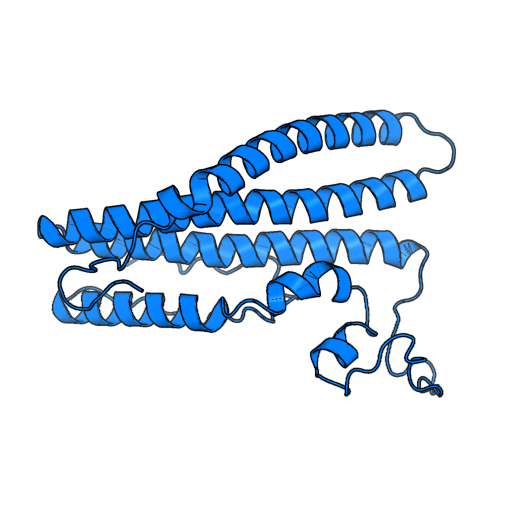0 1.00 95.50 186 ASN A O 1
ATOM 1547 N N . ARG A 1 187 ? -13.853 -9.457 16.288 1.00 94.62 187 ARG A N 1
ATOM 1548 C CA . ARG A 1 187 ? -14.175 -9.579 17.722 1.00 94.62 187 ARG A CA 1
ATOM 1549 C C . ARG A 1 187 ? -14.802 -8.299 18.278 1.00 94.62 187 ARG A C 1
ATOM 1551 O O . ARG A 1 187 ? -15.788 -8.359 19.007 1.00 94.62 187 ARG A O 1
ATOM 1558 N N . TYR A 1 188 ? -14.272 -7.137 17.893 1.00 94.00 188 TYR A N 1
ATOM 1559 C CA . TYR A 1 188 ? -14.857 -5.844 18.249 1.00 94.00 188 TYR A CA 1
ATOM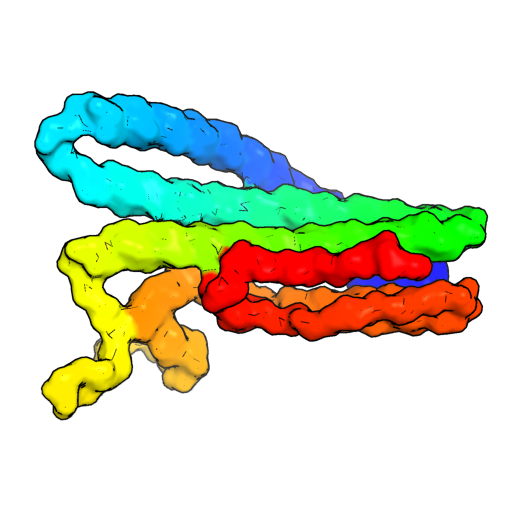 1560 C C . TYR A 1 188 ? -16.272 -5.678 17.673 1.00 94.00 188 TYR A C 1
ATOM 1562 O O . TYR A 1 188 ? -17.180 -5.225 18.367 1.00 94.00 188 TYR A O 1
ATOM 1570 N N . ALA A 1 189 ? -16.481 -6.080 16.417 1.00 94.75 189 ALA A N 1
ATOM 1571 C CA . ALA A 1 189 ? -17.791 -6.035 15.780 1.00 94.75 189 ALA A CA 1
ATOM 1572 C C . ALA A 1 189 ? -18.810 -6.934 16.497 1.00 94.75 189 ALA A C 1
ATOM 1574 O O . ALA A 1 189 ? -19.907 -6.473 16.809 1.00 94.75 189 ALA A O 1
ATOM 1575 N N . GLU A 1 190 ? -18.433 -8.169 16.834 1.00 95.44 190 GLU A N 1
ATOM 1576 C CA . GLU A 1 190 ? -19.275 -9.111 17.579 1.00 95.44 190 GLU A CA 1
ATOM 1577 C C . GLU A 1 190 ? -19.705 -8.544 18.941 1.00 95.44 190 GLU A C 1
ATOM 1579 O O . GLU A 1 190 ? -20.896 -8.538 19.260 1.00 95.44 190 GLU A O 1
ATOM 1584 N N . ALA A 1 191 ? -18.765 -7.976 19.706 1.00 94.62 191 ALA A N 1
ATOM 1585 C CA . ALA A 1 191 ? -19.036 -7.379 21.017 1.00 94.62 191 ALA A CA 1
ATOM 1586 C C . ALA A 1 191 ? -20.027 -6.198 20.970 1.00 94.62 191 ALA A C 1
ATOM 1588 O O . ALA A 1 191 ? -20.673 -5.885 21.973 1.00 94.62 191 ALA A O 1
ATOM 1589 N N . HIS A 1 192 ? -20.162 -5.550 19.811 1.00 94.44 192 HIS A N 1
ATOM 1590 C CA . HIS A 1 192 ? -21.010 -4.375 19.609 1.00 94.44 192 HIS A CA 1
ATOM 1591 C C . HIS A 1 192 ? -22.181 -4.610 18.638 1.00 94.44 192 HIS A C 1
ATOM 1593 O O . HIS A 1 192 ? -22.857 -3.652 18.264 1.00 94.44 192 HIS A O 1
ATOM 1599 N N . GLY A 1 193 ? -22.456 -5.863 18.252 1.00 94.19 193 GLY A N 1
ATOM 1600 C CA . GLY A 1 193 ? -23.579 -6.217 17.374 1.00 94.19 193 GLY A CA 1
ATOM 1601 C C . GLY A 1 193 ? -23.443 -5.715 15.931 1.00 94.19 193 GLY A C 1
ATOM 1602 O O . GLY A 1 193 ? -24.450 -5.462 15.272 1.00 94.19 193 GLY A O 1
ATOM 1603 N N . LEU A 1 194 ? -22.212 -5.536 15.449 1.00 95.38 194 LEU A N 1
ATOM 1604 C CA . LEU A 1 194 ? -21.889 -5.095 14.091 1.00 95.38 194 LEU A CA 1
ATOM 1605 C C . LEU A 1 194 ? -21.582 -6.299 13.179 1.00 95.38 194 LEU A C 1
ATOM 1607 O O . LEU A 1 194 ? -21.134 -7.344 13.661 1.00 95.38 194 LEU A O 1
ATOM 1611 N N . PRO A 1 195 ? -21.786 -6.176 11.853 1.00 94.56 195 PRO A N 1
ATOM 1612 C CA . PRO A 1 195 ? -21.499 -7.259 10.919 1.00 94.56 195 PRO A CA 1
ATOM 1613 C C . PRO A 1 195 ? -20.003 -7.568 10.868 1.00 94.56 195 PRO A C 1
ATOM 1615 O O . PRO A 1 195 ? -19.162 -6.671 10.976 1.00 94.56 195 PRO A O 1
ATOM 1618 N N . HIS A 1 196 ? -19.676 -8.841 10.662 1.00 94.00 196 HIS A N 1
ATOM 1619 C CA . HIS A 1 196 ? -18.303 -9.276 10.434 1.00 94.00 196 HIS A CA 1
ATOM 1620 C C . HIS A 1 196 ? -17.825 -8.825 9.058 1.00 94.00 196 HIS A C 1
ATOM 1622 O O . HIS A 1 196 ? -18.600 -8.748 8.106 1.00 94.00 196 HIS A O 1
ATOM 1628 N N . ARG A 1 197 ? -16.527 -8.558 8.953 1.00 92.62 197 ARG A N 1
ATOM 1629 C CA . ARG A 1 197 ? -15.863 -8.393 7.670 1.00 92.62 197 ARG A CA 1
ATOM 1630 C C . ARG A 1 197 ? -15.262 -9.723 7.250 1.00 92.62 197 ARG A C 1
ATOM 1632 O O . ARG A 1 197 ? -14.473 -10.315 7.987 1.00 92.62 197 ARG A O 1
ATOM 1639 N N . GLU A 1 198 ? -15.615 -10.159 6.051 1.00 89.75 198 GLU A N 1
ATOM 1640 C CA . GLU A 1 198 ? -14.991 -11.306 5.406 1.00 89.75 198 GLU A CA 1
ATOM 1641 C C . GLU A 1 198 ? -13.783 -10.871 4.572 1.00 89.75 198 GLU A C 1
ATOM 1643 O O . GLU A 1 198 ? -13.674 -9.727 4.122 1.00 89.75 198 GLU A O 1
ATOM 1648 N N . GLY A 1 199 ? -12.856 -11.802 4.374 1.00 82.69 199 GLY A N 1
ATOM 1649 C CA . GLY A 1 199 ? -11.672 -11.598 3.554 1.00 82.69 199 GLY A CA 1
ATOM 1650 C C . GLY A 1 199 ? -10.513 -12.444 4.051 1.00 82.69 199 GLY A C 1
ATOM 1651 O O . GLY A 1 199 ? -10.296 -12.576 5.251 1.00 82.69 199 GLY A O 1
ATOM 1652 N N . LYS A 1 200 ? -9.753 -13.013 3.117 1.00 83.88 200 LYS A N 1
ATOM 1653 C CA . LYS A 1 200 ? -8.456 -13.616 3.412 1.00 83.88 200 LYS A CA 1
ATOM 1654 C C . LYS A 1 200 ? -7.388 -12.768 2.746 1.00 83.88 200 LYS A C 1
ATOM 1656 O O . LYS A 1 200 ? -7.458 -12.521 1.542 1.00 83.88 200 LYS A O 1
ATOM 1661 N N . PHE A 1 201 ? -6.421 -12.317 3.529 1.00 90.88 201 PHE A N 1
ATOM 1662 C CA . PHE A 1 201 ? -5.262 -11.630 2.993 1.00 90.88 201 PHE A CA 1
ATOM 1663 C C . PHE A 1 201 ? -4.158 -12.658 2.742 1.00 90.88 201 PHE A C 1
ATOM 1665 O O . PHE A 1 201 ? -3.732 -13.345 3.665 1.00 90.88 201 PHE A O 1
ATOM 1672 N N . ASP A 1 202 ? -3.738 -12.780 1.485 1.00 90.88 202 ASP A N 1
ATOM 1673 C CA . ASP A 1 202 ? -2.562 -13.553 1.080 1.00 90.88 202 ASP A CA 1
ATOM 1674 C C . ASP A 1 202 ? -1.495 -12.553 0.643 1.00 90.88 202 ASP A C 1
ATOM 1676 O O . ASP A 1 202 ? -1.679 -11.831 -0.346 1.00 90.88 202 ASP A O 1
ATOM 1680 N N . TRP A 1 203 ? -0.413 -12.455 1.417 1.00 91.31 203 TRP A N 1
ATOM 1681 C CA . TRP A 1 203 ? 0.669 -11.520 1.120 1.00 91.31 203 TRP A CA 1
ATOM 1682 C C . TRP A 1 203 ? 1.613 -12.053 0.047 1.00 91.31 203 TRP A C 1
ATOM 1684 O O . TRP A 1 203 ? 2.292 -11.260 -0.610 1.00 91.31 203 TRP A O 1
ATOM 1694 N N . GLN A 1 204 ? 1.672 -13.372 -0.118 1.00 89.50 204 GLN A N 1
ATOM 1695 C CA . GLN A 1 204 ? 2.566 -14.058 -1.048 1.00 89.50 204 GLN A CA 1
ATOM 1696 C C . GLN A 1 204 ? 1.994 -14.104 -2.471 1.00 89.50 204 GLN A C 1
ATOM 1698 O O . GLN A 1 204 ? 2.749 -14.333 -3.413 1.00 89.50 204 GLN A O 1
ATOM 1703 N N . ASP A 1 205 ? 0.698 -13.838 -2.629 1.00 89.56 205 ASP A N 1
ATOM 1704 C CA . ASP A 1 205 ? 0.018 -13.675 -3.915 1.00 89.56 205 ASP A CA 1
ATOM 1705 C C . ASP A 1 205 ? 0.619 -12.539 -4.763 1.00 89.56 205 ASP A C 1
ATOM 1707 O O . ASP A 1 205 ? 0.619 -11.371 -4.363 1.00 89.56 205 ASP A O 1
ATOM 1711 N N . THR A 1 206 ? 1.089 -12.878 -5.963 1.00 88.06 206 THR A N 1
ATOM 1712 C CA . THR A 1 206 ? 1.640 -11.951 -6.967 1.00 88.06 206 THR A CA 1
ATOM 1713 C C . THR A 1 206 ? 0.741 -11.745 -8.182 1.00 88.06 206 THR A C 1
ATOM 1715 O O . THR A 1 206 ? 1.066 -10.929 -9.047 1.00 88.06 206 THR A O 1
ATOM 1718 N N . GLU A 1 207 ? -0.367 -12.475 -8.271 1.00 87.81 207 GLU A N 1
ATOM 1719 C CA . GLU A 1 207 ? -1.179 -12.580 -9.483 1.00 87.81 207 GLU A CA 1
ATOM 1720 C C . GLU A 1 207 ? -2.418 -11.685 -9.415 1.00 87.81 207 GLU A C 1
ATOM 1722 O O . GLU A 1 207 ? -2.826 -11.110 -10.429 1.00 87.81 207 GLU A O 1
ATOM 1727 N N . THR A 1 208 ? -2.999 -11.506 -8.225 1.00 88.56 208 THR A N 1
ATOM 1728 C CA . THR A 1 208 ? -4.157 -10.620 -8.054 1.00 88.56 208 THR A CA 1
ATOM 1729 C C . THR A 1 208 ? -3.732 -9.161 -8.204 1.00 88.56 208 THR A C 1
ATOM 1731 O O . THR A 1 208 ? -3.032 -8.617 -7.351 1.00 88.56 208 THR A O 1
ATOM 1734 N N . LEU A 1 209 ? -4.157 -8.516 -9.294 1.00 86.75 209 LEU A N 1
ATOM 1735 C CA . LEU A 1 209 ? -3.842 -7.107 -9.576 1.00 86.75 209 LEU A CA 1
ATOM 1736 C C . LEU A 1 209 ? -4.790 -6.126 -8.884 1.00 86.75 209 LEU A C 1
ATOM 1738 O O . LEU A 1 209 ? -4.426 -4.976 -8.654 1.00 86.75 209 LEU A O 1
ATOM 1742 N N . GLN A 1 210 ? -6.016 -6.563 -8.601 1.00 84.62 210 GLN A N 1
ATOM 1743 C CA . GLN A 1 210 ? -7.028 -5.773 -7.914 1.00 84.62 210 GLN A CA 1
ATOM 1744 C C . GLN A 1 210 ? -7.809 -6.673 -6.976 1.00 84.62 210 GLN A C 1
ATOM 1746 O O . GLN A 1 210 ? -8.406 -7.672 -7.385 1.00 84.62 210 GLN A O 1
ATOM 1751 N N . SER A 1 211 ? -7.809 -6.296 -5.712 1.00 79.38 211 SER A N 1
ATOM 1752 C CA . SER A 1 211 ? -8.620 -6.917 -4.686 1.00 79.38 211 SER A CA 1
ATOM 1753 C C . SER A 1 211 ? -10.076 -6.535 -4.901 1.00 79.38 211 SER A C 1
ATOM 1755 O O . SER A 1 211 ? -10.392 -5.370 -5.140 1.00 79.38 211 SER A O 1
ATOM 1757 N N . GLN A 1 212 ? -10.979 -7.510 -4.799 1.00 64.12 212 GLN A N 1
ATOM 1758 C CA . GLN A 1 212 ? -12.401 -7.202 -4.731 1.00 64.12 212 GLN A CA 1
ATOM 1759 C C . GLN A 1 212 ? -12.651 -6.451 -3.423 1.00 64.12 212 GLN A C 1
ATOM 1761 O O . GLN A 1 212 ? -12.504 -7.012 -2.336 1.00 64.12 212 GLN A O 1
ATOM 1766 N N . THR A 1 213 ? -12.995 -5.170 -3.519 1.00 53.47 213 THR A N 1
ATOM 1767 C CA . THR A 1 213 ? -13.587 -4.449 -2.397 1.00 53.47 213 THR A CA 1
ATOM 1768 C C . THR A 1 213 ? -14.890 -5.168 -2.084 1.00 53.47 213 THR A C 1
ATOM 1770 O O . THR A 1 213 ? -15.759 -5.243 -2.947 1.00 53.47 213 THR A O 1
ATOM 1773 N N . VAL A 1 214 ? -15.006 -5.758 -0.892 1.00 49.12 214 VAL A N 1
ATOM 1774 C CA . VAL A 1 214 ? -16.278 -6.328 -0.432 1.00 49.12 214 VAL A CA 1
ATOM 1775 C C . VAL A 1 214 ? -17.318 -5.215 -0.543 1.00 49.12 214 VAL A C 1
ATOM 1777 O O . VAL A 1 214 ? -17.148 -4.170 0.094 1.00 49.12 214 VAL A O 1
ATOM 1780 N N . ASP A 1 215 ? -18.323 -5.408 -1.402 1.00 38.25 215 ASP A N 1
ATOM 1781 C CA . ASP A 1 215 ? -19.425 -4.467 -1.589 1.00 38.25 215 ASP A CA 1
ATOM 1782 C C . ASP A 1 215 ? -20.022 -4.153 -0.217 1.00 38.25 215 ASP A C 1
ATOM 1784 O O . ASP A 1 215 ? -20.545 -5.027 0.474 1.00 38.25 215 ASP A O 1
ATOM 1788 N N . ARG A 1 216 ? -19.898 -2.892 0.204 1.00 43.25 216 ARG A N 1
ATOM 1789 C CA . ARG A 1 216 ? -20.459 -2.388 1.465 1.00 43.25 216 ARG A CA 1
ATOM 1790 C C . ARG A 1 216 ? -21.911 -1.965 1.277 1.00 43.25 216 ARG A C 1
ATOM 1792 O O . ARG A 1 216 ? -22.305 -0.889 1.721 1.00 43.25 216 ARG A O 1
ATOM 1799 N N . GLU A 1 217 ? -22.689 -2.797 0.602 1.00 29.53 217 GLU A N 1
ATOM 1800 C CA . GLU A 1 217 ? -24.140 -2.695 0.616 1.00 29.53 217 GLU A CA 1
ATOM 1801 C C . GLU A 1 217 ? -24.676 -3.860 1.441 1.00 29.53 217 GLU A C 1
ATOM 1803 O O . GLU A 1 217 ? -24.624 -5.003 0.991 1.00 29.53 217 GLU A O 1
ATOM 1808 N N . LEU A 1 218 ? -25.103 -3.547 2.672 1.00 31.64 218 LEU A N 1
ATOM 1809 C CA . LEU A 1 218 ? -26.321 -4.006 3.365 1.00 31.64 218 LEU A CA 1
ATOM 1810 C C . LEU A 1 218 ? -26.288 -3.582 4.843 1.00 31.64 218 LEU A C 1
ATOM 1812 O O . LEU A 1 218 ? -25.313 -3.918 5.551 1.00 31.64 218 LEU A O 1
#

Radius of gyration: 21.04 Å; chains: 1; bounding box: 55×45×57 Å

Foldseek 3Di:
DQDLQLGDDDDDVCVVCVVVLVVLVVVLVVLVVVLVVLVVCLVPDPPPNLVSLLVNLLSLLSNLVSVLSVLVVQLVVLSVQLSVCSVVVVLVSSLVSLVRSLVSLQVSLLSNLVSLVSNLVSVVVPDPWQDCDDPNDGPPDDPPPPDDDDDDVLVVVVRTGPCVSCSVQVVDPSQVVSVVSLVSSQSSCVVVVHDRDDDHDDSPDSNDNHDPDPPPDD

Secondary structure (DSSP, 8-state):
-B-TTTT-B-S-HHHHTHHHHHHHHHHHHHHHHHHHHHHHHHTT-SS-HHHHHHHHHHHHHHHHHHHHHHHHHHHHHHHHHHHHHHHTT-HHHHHHHHHHHHHHHHHHHHHHHHHHHHHHHHHTTTSPPP-SEETTEE--S----SS-----HHHHHTTSTTGGGGHHHHTS-HHHHHHHHHHHHHHHHHHTTPPPPP----SS--S-SS--------

Sequence (218 aa):
MPSDDYLLLRGHWLQDNSRRLELSRKFLAENDELLDLLYRNLSSVEFHRYNLEVYLSIAKLCRQNLRMLGNLEEMTKHLEAAQERAAKLQYTDAAAALDQALDVAWKIRDERNQALSDTTTTWNRTWFPRVREANGRRVARAPQDFVDTQPSEKARRAQVGLDYLIDREFSLPFEEWVNEVLEARNRYAEAHGLPHREGKFDWQDTETLQSQTVDREL

pLDDT: mean 84.65, std 16.87, range [29.53, 98.25]